Protein AF-A0A2H3BCN7-F1 (afdb_monomer)

Radius of gyration: 32.97 Å; Cα contacts (8 Å, |Δi|>4): 93; chains: 1; bounding box: 91×50×107 Å

Structure (mmCIF, N/CA/C/O backbone):
data_AF-A0A2H3BCN7-F1
#
_entry.id   AF-A0A2H3BCN7-F1
#
loop_
_atom_site.group_PDB
_atom_site.id
_atom_site.type_symbol
_atom_site.label_atom_id
_atom_site.label_alt_id
_atom_site.label_comp_id
_atom_site.label_asym_id
_atom_site.label_entity_id
_atom_site.label_seq_id
_atom_site.pdbx_PDB_ins_code
_atom_site.Cartn_x
_atom_site.Cartn_y
_atom_site.Cartn_z
_atom_site.occupancy
_atom_site.B_iso_or_equiv
_atom_site.auth_seq_id
_atom_site.auth_comp_id
_atom_site.auth_asym_id
_atom_site.auth_atom_id
_atom_site.pdbx_PDB_model_num
ATOM 1 N N . MET A 1 1 ? -69.947 -7.194 45.145 1.00 50.34 1 MET A N 1
ATOM 2 C CA . MET A 1 1 ? -69.793 -6.446 43.879 1.00 50.34 1 MET A CA 1
ATOM 3 C C . MET A 1 1 ? -70.297 -5.033 44.116 1.00 50.34 1 MET A C 1
ATOM 5 O O . MET A 1 1 ? -71.486 -4.871 44.352 1.00 50.34 1 MET A O 1
ATOM 9 N N . ALA A 1 2 ? -69.389 -4.055 44.165 1.00 39.50 2 ALA A N 1
ATOM 10 C CA . ALA A 1 2 ? -69.666 -2.662 44.518 1.00 39.50 2 ALA A CA 1
ATOM 11 C C . ALA A 1 2 ? -68.841 -1.708 43.623 1.00 39.50 2 ALA A C 1
ATOM 13 O O . ALA A 1 2 ? -67.621 -1.696 43.697 1.00 39.50 2 ALA A O 1
ATOM 14 N N . ILE A 1 3 ? -69.535 -1.067 42.678 1.00 48.62 3 ILE A N 1
ATOM 15 C CA . ILE A 1 3 ? -69.658 0.378 42.372 1.00 48.62 3 ILE A CA 1
ATOM 16 C C . ILE A 1 3 ? -68.456 1.342 42.639 1.00 48.62 3 ILE A C 1
ATOM 18 O O . ILE A 1 3 ? -68.209 1.687 43.789 1.00 48.62 3 ILE A O 1
ATOM 22 N N . MET A 1 4 ? -67.922 1.899 41.521 1.00 47.69 4 MET A N 1
ATOM 23 C CA . MET A 1 4 ? -67.417 3.286 41.232 1.00 47.69 4 MET A CA 1
ATOM 24 C C . MET A 1 4 ? -66.073 3.796 41.826 1.00 47.69 4 MET A C 1
ATOM 26 O O . MET A 1 4 ? -65.646 3.260 42.845 1.00 47.69 4 MET A O 1
ATOM 30 N N . PRO A 1 5 ? -65.460 4.910 41.319 1.00 63.53 5 PRO A N 1
ATOM 31 C CA . PRO A 1 5 ? -65.646 5.644 40.039 1.00 63.53 5 PRO A CA 1
ATOM 32 C C . PRO A 1 5 ? -64.352 6.107 39.304 1.00 63.53 5 PRO A C 1
ATOM 34 O O . PRO A 1 5 ? -63.245 6.082 39.836 1.00 63.53 5 PRO A O 1
ATOM 37 N N . ASP A 1 6 ? -64.576 6.626 38.089 1.00 51.06 6 ASP A N 1
ATOM 38 C CA . ASP A 1 6 ? -63.721 7.511 37.285 1.00 51.06 6 ASP A CA 1
ATOM 39 C C . ASP A 1 6 ? -63.336 8.838 37.971 1.00 51.06 6 ASP A C 1
ATOM 41 O O . ASP A 1 6 ? -64.152 9.467 38.651 1.00 51.06 6 ASP A O 1
ATOM 45 N N . THR A 1 7 ? -62.149 9.354 37.631 1.00 52.91 7 THR A N 1
ATOM 46 C CA . THR A 1 7 ? -61.815 10.786 37.719 1.00 52.91 7 THR A CA 1
ATOM 47 C C . THR A 1 7 ? -61.102 11.268 36.454 1.00 52.91 7 THR A C 1
ATOM 49 O O . THR A 1 7 ? -59.949 10.947 36.181 1.00 52.91 7 THR A O 1
ATOM 52 N N . LEU A 1 8 ? -61.835 12.090 35.700 1.00 53.78 8 LEU A N 1
ATOM 53 C CA . LEU A 1 8 ? -61.364 13.047 34.698 1.00 53.78 8 LEU A CA 1
ATOM 54 C C . LEU A 1 8 ? -60.788 14.298 35.382 1.00 53.78 8 LEU A C 1
ATOM 56 O O . LEU A 1 8 ? -61.330 14.714 36.401 1.00 53.78 8 LEU A O 1
ATOM 60 N N . LEU A 1 9 ? -59.768 14.912 34.771 1.00 46.47 9 LEU A N 1
ATOM 61 C CA . LEU A 1 9 ? -59.307 16.324 34.827 1.00 46.47 9 LEU A CA 1
ATOM 62 C C . LEU A 1 9 ? -57.899 16.323 34.194 1.00 46.47 9 LEU A C 1
ATOM 64 O O . LEU A 1 9 ? -57.155 15.376 34.395 1.00 46.47 9 LEU A O 1
ATOM 68 N N . SER A 1 10 ? -57.377 17.281 33.438 1.00 40.12 10 SER A N 1
ATOM 69 C CA . SER A 1 10 ? -57.712 18.637 33.005 1.00 40.12 10 SER A CA 1
ATOM 70 C C . SER A 1 10 ? -56.633 18.938 31.939 1.00 40.12 10 SER A C 1
ATOM 72 O O . SER A 1 10 ? -55.497 18.502 32.084 1.00 40.12 10 SER A O 1
ATOM 74 N N . GLY A 1 11 ? -56.901 19.578 30.810 1.00 41.72 11 GLY A N 1
ATOM 75 C CA . GLY A 1 11 ? -56.872 21.030 30.777 1.00 41.72 11 GLY A CA 1
ATOM 76 C C . GLY A 1 11 ? -56.611 21.505 29.350 1.00 41.72 11 GLY A C 1
ATOM 77 O O . GLY A 1 11 ? -55.698 21.053 28.665 1.00 41.72 11 GLY A O 1
ATOM 78 N N . ARG A 1 12 ? -57.489 22.396 28.908 1.00 38.66 12 ARG A N 1
ATOM 79 C CA . ARG A 1 12 ? -57.557 23.020 27.592 1.00 38.66 12 ARG A CA 1
ATOM 80 C C . ARG A 1 12 ? -56.842 24.366 27.717 1.00 38.66 12 ARG A C 1
ATOM 82 O O . ARG A 1 12 ? -57.277 25.184 28.522 1.00 38.66 12 ARG A O 1
ATOM 89 N N . ILE A 1 13 ? -55.775 24.596 26.956 1.00 51.84 13 ILE A N 1
ATOM 90 C CA . ILE A 1 13 ? -55.145 25.919 26.845 1.00 51.84 13 ILE A CA 1
ATOM 91 C C . ILE A 1 13 ? -55.474 26.473 25.462 1.00 51.84 13 ILE A C 1
ATOM 93 O O . ILE A 1 13 ? -55.066 25.931 24.440 1.00 51.84 13 ILE A O 1
ATOM 97 N N . THR A 1 14 ? -56.257 27.546 25.456 1.00 51.09 14 THR A N 1
ATOM 98 C CA . THR A 1 14 ? -56.465 28.447 24.323 1.00 51.09 14 THR A CA 1
ATOM 99 C C . THR A 1 14 ? -55.496 29.618 24.453 1.00 51.09 14 THR A C 1
ATOM 101 O O . THR A 1 14 ? -55.494 30.283 25.488 1.00 51.09 14 THR A O 1
ATOM 104 N N . GLY A 1 15 ? -54.730 29.900 23.402 1.00 44.00 15 GLY A N 1
ATOM 105 C CA . GLY A 1 15 ? -53.933 31.116 23.254 1.00 44.00 15 GLY A CA 1
ATOM 106 C C . GLY A 1 15 ? -53.942 31.536 21.788 1.00 44.00 15 GLY A C 1
ATOM 107 O O . GLY A 1 15 ? -53.439 30.809 20.939 1.00 44.00 15 GLY A O 1
ATOM 108 N N . ASN A 1 16 ? -54.583 32.669 21.507 1.00 39.44 16 ASN A N 1
ATOM 109 C CA . ASN A 1 16 ? -54.586 33.353 20.213 1.00 39.44 16 ASN A CA 1
ATOM 110 C C . ASN A 1 16 ? -53.431 34.367 20.139 1.00 39.44 16 ASN A C 1
ATOM 112 O O . ASN A 1 16 ? -52.956 34.810 21.183 1.00 39.44 16 ASN A O 1
ATOM 116 N N . ALA A 1 17 ? -53.185 34.842 18.907 1.00 38.38 17 ALA A N 1
ATOM 117 C CA . ALA A 1 17 ? -52.463 36.066 18.516 1.00 38.38 17 ALA A CA 1
ATOM 118 C C . ALA A 1 17 ? -50.924 35.914 18.482 1.00 38.38 17 ALA A C 1
ATOM 120 O O . ALA A 1 17 ? -50.365 35.244 19.334 1.00 38.38 17 ALA A O 1
ATOM 121 N N . VAL A 1 18 ? -50.143 36.495 17.567 1.00 36.38 18 VAL A N 1
ATOM 122 C CA . VAL A 1 18 ? -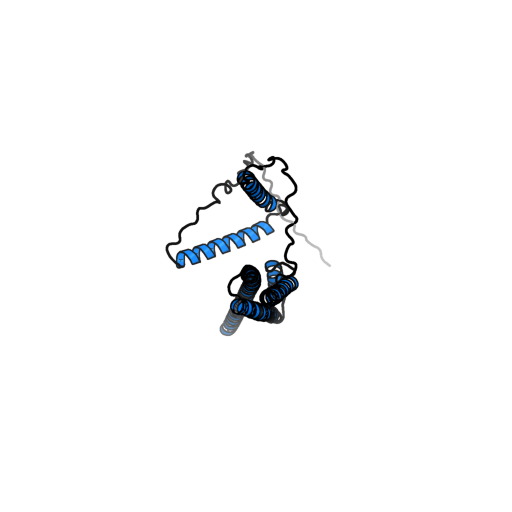50.309 37.477 16.477 1.00 36.38 18 VAL A CA 1
ATOM 123 C C . VAL A 1 18 ? -48.915 37.592 15.820 1.00 36.38 18 VAL A C 1
ATOM 125 O O . VAL A 1 18 ? -47.954 37.508 16.572 1.00 36.38 18 VAL A O 1
ATOM 128 N N . THR A 1 19 ? -48.856 37.779 14.486 1.00 44.22 19 THR A N 1
ATOM 129 C CA . THR A 1 19 ? -47.738 38.304 13.641 1.00 44.22 19 THR A CA 1
ATOM 130 C C . THR A 1 19 ? -46.342 37.639 13.810 1.00 44.22 19 THR A C 1
ATOM 132 O O . THR A 1 19 ? -46.047 36.997 14.797 1.00 44.22 19 THR A O 1
ATOM 135 N N . ASP A 1 20 ? -45.436 37.548 12.844 1.00 37.31 20 ASP A N 1
ATOM 136 C CA . ASP A 1 20 ? -44.969 38.516 11.868 1.00 37.31 20 ASP A CA 1
ATOM 137 C C . ASP A 1 20 ? -44.454 37.825 10.602 1.00 37.31 20 ASP A C 1
ATOM 139 O O . ASP A 1 20 ? -44.047 36.663 10.572 1.00 37.31 20 ASP A O 1
ATOM 143 N N . ASN A 1 21 ? -44.543 38.602 9.537 1.00 49.47 21 ASN A N 1
ATOM 144 C CA . ASN A 1 21 ? -44.202 38.290 8.171 1.00 49.47 21 ASN A CA 1
ATOM 145 C C . ASN A 1 21 ? -42.775 38.808 7.939 1.00 49.47 21 ASN A C 1
ATOM 147 O O . ASN A 1 21 ? -42.625 39.987 7.642 1.00 49.47 21 ASN A O 1
ATOM 151 N N . ASP A 1 22 ? -41.752 37.962 8.079 1.00 38.47 22 ASP A N 1
ATOM 152 C CA . ASP A 1 22 ? -40.357 38.333 7.808 1.00 38.47 22 ASP A CA 1
ATOM 153 C C . ASP A 1 22 ? -39.687 37.324 6.867 1.00 38.47 22 ASP A C 1
ATOM 155 O O . ASP A 1 22 ? -39.110 36.319 7.263 1.00 38.47 22 ASP A O 1
ATOM 159 N N . ASN A 1 23 ? -39.806 37.638 5.578 1.00 40.16 23 ASN A N 1
ATOM 160 C CA . ASN A 1 23 ? -38.676 37.795 4.666 1.00 40.16 23 ASN A CA 1
ATOM 161 C C . ASN A 1 23 ? -37.571 36.716 4.746 1.00 40.16 23 ASN A C 1
ATOM 163 O O . ASN A 1 23 ? -36.512 36.934 5.339 1.00 40.16 23 ASN A O 1
ATOM 167 N N . ASP A 1 24 ? -37.782 35.598 4.041 1.00 38.44 24 ASP A N 1
ATOM 168 C CA . ASP A 1 24 ? -36.746 34.625 3.669 1.00 38.44 24 ASP A CA 1
ATOM 169 C C . ASP A 1 24 ? -35.702 35.277 2.741 1.00 38.44 24 ASP A C 1
ATOM 171 O O . ASP A 1 24 ? -35.660 35.080 1.522 1.00 38.44 24 ASP A O 1
ATOM 175 N N . ASN A 1 25 ? -34.820 36.078 3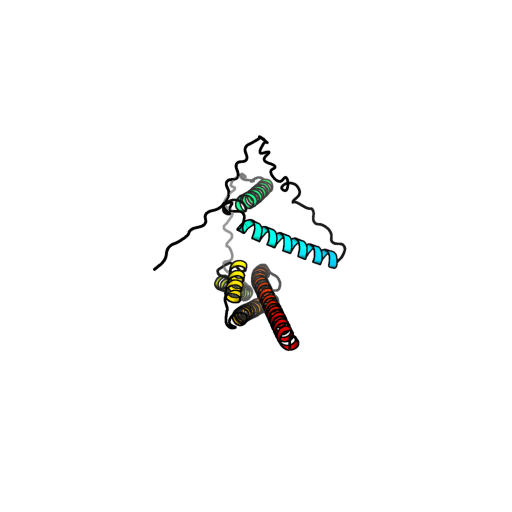.338 1.00 37.81 25 ASN A N 1
ATOM 176 C CA . ASN A 1 25 ? -33.555 36.453 2.737 1.00 37.81 25 ASN A CA 1
ATOM 177 C C . ASN A 1 25 ? -32.653 35.223 2.733 1.00 37.81 25 ASN A C 1
ATOM 179 O O . ASN A 1 25 ? -31.978 34.883 3.703 1.00 37.81 25 ASN A O 1
ATOM 183 N N . ASN A 1 26 ? -32.663 34.581 1.574 1.00 45.66 26 ASN A N 1
ATOM 184 C CA . ASN A 1 26 ? -31.708 33.615 1.072 1.00 45.66 26 ASN A CA 1
ATOM 185 C C . ASN A 1 26 ? -30.265 34.156 1.194 1.00 45.66 26 ASN A C 1
ATOM 187 O O . ASN A 1 26 ? -29.703 34.704 0.244 1.00 45.66 26 ASN A O 1
ATOM 191 N N . VAL A 1 27 ? -29.660 34.029 2.378 1.00 37.09 27 VAL A N 1
ATOM 192 C CA . VAL A 1 27 ? -28.226 34.260 2.585 1.00 37.09 27 VAL A CA 1
ATOM 193 C C . VAL A 1 27 ? -27.496 32.989 2.172 1.00 37.09 27 VAL A C 1
ATOM 195 O O . VAL A 1 27 ? -27.208 32.094 2.963 1.00 37.09 27 VAL A O 1
ATOM 198 N N . HIS A 1 28 ? -27.212 32.923 0.876 1.00 41.00 28 HIS A N 1
ATOM 199 C CA . HIS A 1 28 ? -26.218 32.027 0.314 1.00 41.00 28 HIS A CA 1
ATOM 200 C C . HIS A 1 28 ? -24.883 32.256 1.046 1.00 41.00 28 HIS A C 1
ATOM 202 O O . HIS A 1 28 ? -24.402 33.392 1.075 1.00 41.00 28 HIS A O 1
ATOM 208 N N . PRO A 1 29 ? -24.234 31.229 1.622 1.00 42.69 29 PRO A N 1
ATOM 209 C CA . PRO A 1 29 ? -22.953 31.429 2.272 1.00 42.69 29 PRO A CA 1
ATOM 210 C C . PRO A 1 29 ? -21.905 31.829 1.227 1.00 42.69 29 PRO A C 1
ATOM 212 O O . PRO A 1 29 ? -21.572 31.069 0.312 1.00 42.69 29 PRO A O 1
ATOM 215 N N . GLN A 1 30 ? -21.407 33.054 1.354 1.00 37.38 30 GLN A N 1
ATOM 216 C CA . GLN A 1 30 ? -20.336 33.672 0.577 1.00 37.38 30 GLN A CA 1
ATOM 217 C C . GLN A 1 30 ? -18.972 33.049 0.948 1.00 37.38 30 GLN A C 1
ATOM 219 O O . GLN A 1 30 ? -18.045 33.744 1.333 1.00 37.38 30 GLN A O 1
ATOM 224 N N . TRP A 1 31 ? -18.840 31.720 0.855 1.00 38.53 31 TRP A N 1
ATOM 225 C CA . TRP A 1 31 ? -17.590 30.990 1.146 1.00 38.53 31 TRP A CA 1
ATOM 226 C C . TRP A 1 31 ? -16.805 30.585 -0.108 1.00 38.53 31 TRP A C 1
ATOM 228 O O . TRP A 1 31 ? -15.769 29.934 -0.009 1.00 38.53 31 TRP A O 1
ATOM 238 N N . GLN A 1 32 ? -17.270 30.942 -1.309 1.00 40.16 32 GLN A N 1
ATOM 239 C CA . GLN A 1 32 ? -16.710 30.381 -2.546 1.00 40.16 32 GLN A CA 1
ATOM 240 C C . GLN A 1 32 ? -15.568 31.175 -3.193 1.00 40.16 32 GLN A C 1
ATOM 242 O O . GLN A 1 32 ? -14.998 30.678 -4.159 1.00 40.16 32 GLN A O 1
ATOM 247 N N . SER A 1 33 ? -15.185 32.357 -2.696 1.00 37.75 33 SER A N 1
ATOM 248 C CA . SER A 1 33 ? -14.251 33.215 -3.450 1.00 37.75 33 SER A CA 1
ATOM 249 C C . SER A 1 33 ? -12.845 33.393 -2.864 1.00 37.75 33 SER A C 1
ATOM 251 O O . SER A 1 33 ? -12.015 34.004 -3.530 1.00 37.75 33 SER A O 1
ATOM 253 N N . GLU A 1 34 ? -12.530 32.820 -1.697 1.00 39.00 34 GLU A N 1
ATOM 254 C CA . GLU A 1 34 ? -11.183 32.913 -1.090 1.00 39.00 34 GLU A CA 1
ATOM 255 C C . GLU A 1 34 ? -10.401 31.582 -1.060 1.00 39.00 34 GLU A C 1
ATOM 257 O O . GLU A 1 34 ? -9.248 31.546 -0.640 1.00 39.00 34 GLU A O 1
ATOM 262 N N . MET A 1 35 ? -10.966 30.480 -1.570 1.00 41.38 35 MET A N 1
ATOM 263 C CA . MET A 1 35 ? -10.398 29.123 -1.438 1.00 41.38 35 MET A CA 1
ATOM 264 C C . MET A 1 35 ? -9.221 28.770 -2.370 1.00 41.38 35 MET A C 1
ATOM 266 O O . MET A 1 35 ? -8.848 27.605 -2.481 1.00 41.38 35 MET A O 1
ATOM 270 N N . LEU A 1 36 ? -8.579 29.747 -3.009 1.00 41.97 36 LEU A N 1
ATOM 271 C CA . LEU A 1 36 ? -7.278 29.542 -3.658 1.00 41.97 36 LEU A CA 1
ATOM 272 C C . LEU A 1 36 ? -6.205 30.280 -2.858 1.00 41.97 36 LEU A C 1
ATOM 274 O O . LEU A 1 36 ? -5.542 31.197 -3.345 1.00 41.97 36 LEU A O 1
ATOM 278 N N . GLY A 1 37 ? -6.083 29.881 -1.589 1.00 39.84 37 GLY A N 1
ATOM 279 C CA . GLY A 1 37 ? -5.018 30.319 -0.700 1.00 39.84 37 GLY A CA 1
ATOM 280 C C . GLY A 1 37 ? -3.662 30.040 -1.341 1.00 39.84 37 GLY A C 1
ATOM 281 O O . GLY A 1 37 ? -3.372 28.923 -1.773 1.00 39.84 37 GLY A O 1
ATOM 282 N N . ARG A 1 38 ? -2.833 31.081 -1.445 1.00 43.50 38 ARG A N 1
ATOM 283 C CA . ARG A 1 38 ? -1.436 30.939 -1.866 1.00 43.50 38 ARG A CA 1
ATOM 284 C C . ARG A 1 38 ? -0.729 29.948 -0.931 1.00 43.50 38 ARG A C 1
ATOM 286 O O . ARG A 1 38 ? -1.070 29.916 0.249 1.00 43.50 38 ARG A O 1
ATOM 293 N N . PRO A 1 39 ? 0.276 29.195 -1.410 1.00 46.09 39 PRO A N 1
ATOM 294 C CA . PRO A 1 39 ? 1.074 28.329 -0.549 1.00 46.09 39 PRO A CA 1
ATOM 295 C C . PRO A 1 39 ? 1.640 29.129 0.633 1.00 46.09 39 PRO A C 1
ATOM 297 O O . PRO A 1 39 ? 2.484 30.010 0.440 1.00 46.09 39 PRO A O 1
ATOM 300 N N . CYS A 1 40 ? 1.153 28.853 1.844 1.00 58.03 40 CYS A N 1
ATOM 301 C CA . CYS A 1 40 ? 1.731 29.404 3.062 1.00 58.03 40 CYS A CA 1
ATOM 302 C C . CYS A 1 40 ? 3.111 28.775 3.265 1.00 58.03 40 CYS A C 1
ATOM 304 O O . CYS A 1 40 ? 3.270 27.557 3.187 1.00 58.03 40 CYS A O 1
ATOM 306 N N . LYS A 1 41 ? 4.128 29.609 3.495 1.00 67.25 41 LYS A N 1
ATOM 307 C CA . LYS A 1 41 ? 5.442 29.129 3.925 1.00 67.25 41 LYS A CA 1
ATOM 308 C C . LYS A 1 41 ? 5.360 28.862 5.424 1.00 67.25 41 LYS A C 1
ATOM 310 O O . LYS A 1 41 ? 5.112 29.792 6.180 1.00 67.25 41 LYS A O 1
ATOM 315 N N . TYR A 1 42 ? 5.550 27.611 5.825 1.00 83.81 42 TYR A N 1
ATOM 316 C CA . TYR A 1 42 ? 5.690 27.237 7.232 1.00 83.81 42 TYR A CA 1
ATOM 317 C C . TYR A 1 42 ? 7.098 27.604 7.708 1.00 83.81 42 TYR A C 1
ATOM 319 O O . TYR A 1 42 ? 8.073 27.366 6.986 1.00 83.81 42 TYR A O 1
ATOM 327 N N . HIS A 1 43 ? 7.207 28.209 8.888 1.00 80.94 43 HIS A N 1
ATOM 328 C CA . HIS A 1 43 ? 8.474 28.660 9.465 1.00 80.94 43 HIS A CA 1
ATOM 329 C C . HIS A 1 43 ? 9.046 27.666 10.483 1.00 80.94 43 HIS A C 1
ATOM 331 O O . HIS A 1 43 ? 10.216 27.776 10.849 1.00 80.94 43 HIS A O 1
ATOM 337 N N . SER A 1 44 ? 8.257 26.668 10.891 1.00 87.19 44 SER A N 1
ATOM 338 C CA . SER A 1 44 ? 8.693 25.571 11.755 1.00 87.19 44 SER A CA 1
ATOM 339 C C . SER A 1 44 ? 8.051 24.231 11.373 1.00 87.19 44 SER A C 1
ATOM 341 O O . SER A 1 44 ? 7.038 24.173 10.674 1.00 87.19 44 SER A O 1
ATOM 343 N N . GLU A 1 45 ? 8.653 23.132 11.834 1.00 79.50 45 GLU A N 1
ATOM 344 C CA . GLU A 1 45 ? 8.101 21.783 11.644 1.00 79.50 45 GLU A CA 1
ATOM 345 C C . GLU A 1 45 ? 6.813 21.558 12.448 1.00 79.50 45 GLU A C 1
ATOM 347 O O . GLU A 1 45 ? 5.937 20.817 12.001 1.00 79.50 45 GLU A O 1
ATOM 352 N N . ASP A 1 46 ? 6.653 22.229 13.590 1.00 82.81 46 ASP A N 1
ATOM 353 C CA . ASP A 1 46 ? 5.435 22.129 14.397 1.00 82.81 46 ASP A CA 1
ATOM 354 C C . ASP A 1 46 ? 4.251 22.818 13.702 1.00 82.81 46 ASP A C 1
ATOM 356 O O . ASP A 1 46 ? 3.185 22.216 13.588 1.00 82.81 46 ASP A O 1
ATOM 360 N N . GLU A 1 47 ? 4.460 23.992 13.090 1.00 74.62 47 GLU A N 1
ATOM 361 C CA . GLU A 1 47 ? 3.446 24.655 12.249 1.00 74.62 47 GLU A CA 1
ATOM 362 C C . GLU A 1 47 ? 3.020 23.788 11.057 1.00 74.62 47 GLU A C 1
ATOM 364 O O . GLU A 1 47 ? 1.852 23.767 10.667 1.00 74.62 47 GLU A O 1
ATOM 369 N N . LYS A 1 48 ? 3.963 23.052 10.463 1.00 69.31 48 LYS A N 1
ATOM 370 C CA . LYS A 1 48 ? 3.680 22.158 9.337 1.00 69.31 48 LYS A CA 1
ATOM 371 C C . LYS A 1 48 ? 2.840 20.956 9.771 1.00 69.31 48 LYS A C 1
ATOM 373 O O . LYS A 1 48 ? 1.929 20.562 9.042 1.00 69.31 48 LYS A O 1
ATOM 378 N N . LYS A 1 49 ? 3.120 20.385 10.947 1.00 76.44 49 LYS A N 1
ATOM 379 C CA . LYS A 1 49 ? 2.328 19.289 11.529 1.00 76.44 49 LYS A CA 1
ATOM 380 C C . LYS A 1 49 ? 0.930 19.752 11.924 1.00 76.44 49 LYS A C 1
ATOM 382 O O . LYS A 1 49 ? -0.035 19.059 11.618 1.00 76.44 49 LYS A O 1
ATOM 387 N N . GLU A 1 50 ? 0.815 20.924 12.539 1.00 79.44 50 GLU A N 1
ATOM 388 C CA . GLU A 1 50 ? -0.470 21.511 12.922 1.00 79.44 50 GLU A CA 1
ATOM 389 C C . GLU A 1 50 ? -1.328 21.830 11.691 1.00 79.44 50 GLU A C 1
ATOM 391 O O . GLU A 1 50 ? -2.485 21.421 11.620 1.00 79.44 50 GLU A O 1
ATOM 396 N N . ALA A 1 51 ? -0.743 22.443 10.658 1.00 68.31 51 ALA A N 1
ATOM 397 C CA . ALA A 1 51 ? -1.449 22.704 9.407 1.00 68.31 51 ALA A CA 1
ATOM 398 C C . ALA A 1 51 ? -1.834 21.420 8.656 1.00 68.31 51 ALA A C 1
ATOM 400 O O . ALA A 1 51 ? -2.869 21.381 7.990 1.00 68.31 51 ALA A O 1
ATOM 401 N N . HIS A 1 52 ? -1.025 20.360 8.750 1.00 69.56 52 HIS A N 1
ATOM 402 C CA . HIS A 1 52 ? -1.382 19.051 8.206 1.00 69.56 52 HIS A CA 1
ATOM 403 C C . HIS A 1 52 ? -2.578 18.449 8.952 1.00 69.56 52 HIS A C 1
ATOM 405 O O . HIS A 1 52 ? -3.520 17.990 8.309 1.00 69.56 52 HIS A O 1
ATOM 411 N N . ALA A 1 53 ? -2.572 18.491 10.286 1.00 69.88 53 ALA A N 1
ATOM 412 C CA . ALA A 1 53 ? -3.677 18.006 11.108 1.00 69.88 53 ALA A CA 1
ATOM 413 C C . ALA A 1 53 ? -4.974 18.798 10.859 1.00 69.88 53 ALA A C 1
ATOM 415 O O . ALA A 1 53 ? -6.026 18.186 10.682 1.00 69.88 53 ALA A O 1
ATOM 416 N N . ASP A 1 54 ? -4.904 20.131 10.755 1.00 69.62 54 ASP A N 1
ATOM 417 C CA . ASP A 1 54 ? -6.062 20.985 10.447 1.00 69.62 54 ASP A CA 1
ATOM 418 C C . ASP A 1 54 ? -6.609 20.712 9.036 1.00 69.62 54 ASP A C 1
ATOM 420 O O . ASP A 1 54 ? -7.809 20.506 8.852 1.00 69.62 54 ASP A O 1
ATOM 424 N N . ASN A 1 55 ? -5.740 20.598 8.026 1.00 67.94 55 ASN A N 1
ATOM 425 C CA . ASN A 1 55 ? -6.166 20.230 6.671 1.00 67.94 55 ASN A CA 1
ATOM 426 C C . ASN A 1 55 ? -6.809 18.838 6.621 1.00 67.94 55 ASN A C 1
ATOM 428 O O . ASN A 1 55 ? -7.810 18.641 5.929 1.00 67.94 55 ASN A O 1
ATOM 432 N N . GLN A 1 56 ? -6.262 17.880 7.369 1.00 66.12 56 GLN A N 1
ATOM 433 C CA . GLN A 1 56 ? -6.791 16.524 7.447 1.00 66.12 56 GLN A CA 1
ATOM 434 C C . GLN A 1 56 ? -8.150 16.494 8.167 1.00 66.12 56 GLN A C 1
ATOM 436 O O . GLN A 1 56 ? -9.085 15.858 7.680 1.00 66.12 56 GLN A O 1
ATOM 441 N N . ALA A 1 57 ? -8.313 17.250 9.256 1.00 62.78 57 ALA A N 1
ATOM 442 C CA . ALA A 1 57 ? -9.588 17.409 9.953 1.00 62.78 57 ALA A CA 1
ATOM 443 C C . ALA A 1 57 ? -10.655 18.076 9.067 1.00 62.78 57 ALA A C 1
ATOM 445 O O . ALA A 1 57 ? -11.794 17.608 9.011 1.00 62.78 57 ALA A O 1
ATOM 446 N N . ARG A 1 58 ? -10.286 19.118 8.309 1.00 62.00 58 ARG A N 1
ATOM 447 C CA . ARG A 1 58 ? -11.184 19.784 7.348 1.00 62.00 58 ARG A CA 1
ATOM 448 C C . ARG A 1 58 ? -11.606 18.862 6.212 1.00 62.00 58 ARG A C 1
ATOM 450 O O . ARG A 1 58 ? -12.767 18.896 5.812 1.00 62.00 58 ARG A O 1
ATOM 457 N N . TYR A 1 59 ? -10.692 18.030 5.715 1.00 66.62 59 TYR A N 1
ATOM 458 C CA . TYR A 1 59 ? -11.005 17.027 4.702 1.00 66.62 59 TYR A CA 1
ATOM 459 C C . TYR A 1 59 ? -12.041 16.022 5.219 1.00 66.62 59 TYR A C 1
ATOM 461 O O . TYR A 1 59 ? -13.067 15.823 4.571 1.00 66.62 59 TYR A O 1
ATOM 469 N N . TYR A 1 60 ? -11.839 15.466 6.418 1.00 61.66 60 TYR A N 1
ATOM 470 C CA . TYR A 1 60 ? -12.797 14.530 7.011 1.00 61.66 60 TYR A CA 1
ATOM 471 C C . TYR A 1 60 ? -14.145 15.184 7.328 1.00 61.66 60 TYR A C 1
ATOM 473 O O . TYR A 1 60 ? -15.186 14.605 7.027 1.00 61.66 60 TYR A O 1
ATOM 481 N N . HIS A 1 61 ? -14.152 16.414 7.847 1.00 61.59 61 HIS A N 1
ATOM 482 C CA . HIS A 1 61 ? -15.389 17.160 8.081 1.00 61.59 61 HIS A CA 1
ATOM 483 C C . HIS A 1 61 ? -16.147 17.440 6.773 1.00 61.59 61 HIS A C 1
ATOM 485 O O . HIS A 1 61 ? -17.375 17.372 6.739 1.00 61.59 61 HIS A O 1
ATOM 491 N N . TRP A 1 62 ? -15.439 17.730 5.678 1.00 64.69 62 TRP A N 1
ATOM 492 C CA . TRP A 1 62 ? -16.048 17.902 4.359 1.00 64.69 62 TRP A CA 1
ATOM 493 C C . TRP A 1 62 ? -16.614 16.589 3.804 1.00 64.69 62 TRP A C 1
ATOM 495 O O . TRP A 1 62 ? -17.737 16.588 3.303 1.00 64.69 62 TRP A O 1
ATOM 505 N N . CYS A 1 63 ? -15.891 15.473 3.942 1.00 55.91 63 CYS A N 1
ATOM 506 C CA . CYS A 1 63 ? -16.377 14.147 3.552 1.00 55.91 63 CYS A CA 1
ATOM 507 C C . CYS A 1 63 ? -17.659 13.767 4.307 1.00 55.91 63 CYS A C 1
ATOM 509 O O . CYS A 1 63 ? -18.637 13.372 3.681 1.00 55.91 63 CYS A O 1
ATOM 511 N N . ILE A 1 64 ? -17.694 13.986 5.623 1.00 60.97 64 ILE A N 1
ATOM 512 C CA . ILE A 1 64 ? -18.869 13.707 6.463 1.00 60.97 64 ILE A CA 1
ATOM 513 C C . ILE A 1 64 ? -20.038 14.646 6.112 1.00 60.97 64 ILE A C 1
ATOM 515 O O . ILE A 1 64 ? -21.185 14.215 5.998 1.00 60.97 64 ILE A O 1
ATOM 519 N N . ALA A 1 65 ? -19.771 15.936 5.880 1.00 57.38 65 ALA A N 1
ATOM 520 C CA . ALA A 1 65 ? -20.805 16.889 5.472 1.00 57.38 65 ALA A CA 1
ATOM 521 C C . ALA A 1 65 ? -21.403 16.559 4.089 1.00 57.38 65 ALA A C 1
ATOM 523 O O . ALA A 1 65 ? -22.598 16.771 3.869 1.00 57.38 65 ALA A O 1
ATOM 524 N N . ALA A 1 66 ? -20.603 16.008 3.171 1.00 55.41 66 ALA A N 1
ATOM 525 C CA . ALA A 1 66 ? -21.061 15.554 1.859 1.00 55.41 66 ALA A CA 1
ATOM 526 C C . ALA A 1 66 ? -21.963 14.305 1.927 1.00 55.41 66 ALA A C 1
ATOM 528 O O . ALA A 1 66 ? -22.780 14.103 1.031 1.00 55.41 66 ALA A O 1
ATOM 529 N N . GLU A 1 67 ? -21.861 13.498 2.987 1.00 53.03 67 GLU A N 1
ATOM 530 C CA . GLU A 1 67 ? -22.708 12.317 3.213 1.00 53.03 67 GLU A CA 1
ATOM 531 C C . GLU A 1 67 ? -24.064 12.660 3.857 1.00 53.03 67 GLU A C 1
ATOM 533 O O . GLU A 1 67 ? -25.046 11.945 3.653 1.00 53.03 67 GLU A O 1
ATOM 538 N N . HIS A 1 68 ? -24.154 13.773 4.593 1.00 50.12 68 HIS A N 1
ATOM 539 C CA . HIS A 1 68 ? -25.382 14.190 5.288 1.00 50.12 68 HIS A CA 1
ATOM 540 C C . HIS A 1 68 ? -26.172 15.308 4.588 1.00 50.12 68 HIS A C 1
ATOM 542 O O . HIS A 1 68 ? -27.358 15.492 4.867 1.00 50.12 68 HIS A O 1
ATOM 548 N N . GLY A 1 69 ? -25.570 16.029 3.640 1.00 46.56 69 GLY A N 1
ATOM 549 C CA . GLY A 1 69 ? -26.275 16.977 2.779 1.00 46.56 69 GLY A CA 1
ATOM 550 C C . GLY A 1 69 ? -26.787 16.293 1.513 1.00 46.56 69 GLY A C 1
ATOM 551 O O . GLY A 1 69 ? -26.043 16.190 0.546 1.00 46.56 69 GLY A O 1
ATOM 552 N N . GLY A 1 70 ? -28.052 15.854 1.499 1.00 43.59 70 GLY A N 1
ATOM 553 C CA . GLY A 1 70 ? -28.728 15.124 0.409 1.00 43.59 70 GLY A CA 1
ATOM 554 C C . GLY A 1 70 ? -28.884 15.862 -0.933 1.00 43.59 70 GLY A C 1
ATOM 555 O O . GLY A 1 70 ? -29.970 15.895 -1.506 1.00 43.59 70 GLY A O 1
ATOM 556 N N . SER A 1 71 ? -27.812 16.446 -1.464 1.00 42.50 71 SER A N 1
ATOM 557 C CA . SER A 1 71 ? -27.734 16.992 -2.816 1.00 42.50 71 SER A CA 1
ATOM 558 C C . SER A 1 71 ? -26.918 16.047 -3.690 1.00 42.50 71 SER A C 1
ATOM 560 O O . SER A 1 71 ? -25.706 15.933 -3.546 1.00 42.50 71 SER A O 1
ATOM 562 N N . SER A 1 72 ? -27.625 15.364 -4.591 1.00 43.38 72 SER A N 1
ATOM 563 C CA . SER A 1 72 ? -27.135 14.440 -5.620 1.00 43.38 72 SER A CA 1
ATOM 564 C C . SER A 1 72 ? -25.666 14.662 -6.032 1.00 43.38 72 SER A C 1
ATOM 566 O O . SER A 1 72 ? -25.339 15.564 -6.808 1.00 43.38 72 SER A O 1
ATOM 568 N N . LEU A 1 73 ? -24.797 13.774 -5.542 1.00 43.81 73 LEU A N 1
ATOM 569 C CA . LEU A 1 73 ? -23.336 13.709 -5.712 1.00 43.81 73 LEU A CA 1
ATOM 570 C C . LEU A 1 73 ? -22.836 13.515 -7.161 1.00 43.81 73 LEU A C 1
ATOM 572 O O . LEU A 1 73 ? -21.642 13.338 -7.387 1.00 43.81 73 LEU A O 1
ATOM 576 N N . SER A 1 74 ? -23.701 13.557 -8.176 1.00 45.88 74 SER A N 1
ATOM 577 C CA . SER A 1 74 ? -23.327 13.205 -9.551 1.00 45.88 74 SER A CA 1
ATOM 578 C C . SER A 1 74 ? -22.695 14.337 -10.374 1.00 45.88 74 SER A C 1
ATOM 580 O O . SER A 1 74 ? -22.144 14.052 -11.433 1.00 45.88 74 SER A O 1
ATOM 582 N N . ASN A 1 75 ? -22.746 15.607 -9.939 1.00 46.00 75 ASN A N 1
ATOM 583 C CA . ASN A 1 75 ? -22.474 16.739 -10.849 1.00 46.00 75 ASN A CA 1
ATOM 584 C C . ASN A 1 75 ? -21.399 17.757 -10.422 1.00 46.00 75 ASN A C 1
ATOM 586 O O . ASN A 1 75 ? -21.074 18.643 -11.214 1.00 46.00 75 ASN A O 1
ATOM 590 N N . LEU A 1 76 ? -20.818 17.666 -9.222 1.00 46.03 76 LEU A N 1
ATOM 591 C CA . LEU A 1 76 ? -19.906 18.709 -8.718 1.00 46.03 76 LEU A CA 1
ATOM 592 C C . LEU A 1 76 ? -18.391 18.457 -8.898 1.00 46.03 76 LEU A C 1
ATOM 594 O O . LEU A 1 76 ? -17.686 19.443 -9.114 1.00 46.03 76 LEU A O 1
ATOM 598 N N . PRO A 1 77 ? -17.858 17.219 -8.972 1.00 52.81 77 PRO A N 1
ATOM 599 C CA . PRO A 1 77 ? -16.449 17.014 -9.340 1.00 52.81 77 PRO A CA 1
ATOM 600 C C . PRO A 1 77 ? -16.190 17.152 -10.853 1.00 52.81 77 PRO A C 1
ATOM 602 O O . PRO A 1 77 ? -15.097 17.543 -11.269 1.00 52.81 77 PRO A O 1
ATOM 605 N N . SER A 1 78 ? -17.195 16.863 -11.692 1.00 56.94 78 SER A N 1
ATOM 606 C CA . SER A 1 78 ? -17.038 16.852 -13.157 1.00 56.94 78 SER A CA 1
ATOM 607 C C . SER A 1 78 ? -16.826 18.243 -13.746 1.00 56.94 78 SER A C 1
ATOM 609 O O . SER A 1 78 ? -15.943 18.411 -14.580 1.00 56.94 78 SER A O 1
ATOM 611 N N . ARG A 1 79 ? -17.545 19.269 -13.267 1.00 53.34 79 ARG A N 1
ATOM 612 C CA . ARG A 1 79 ? -17.445 20.628 -13.834 1.00 53.34 79 ARG A CA 1
ATOM 613 C C . ARG A 1 79 ? -16.084 21.285 -13.604 1.00 53.34 79 ARG A C 1
ATOM 615 O O . ARG A 1 79 ? -15.606 22.018 -14.467 1.00 53.34 79 ARG A O 1
ATOM 622 N N . HIS A 1 80 ? -15.447 21.030 -12.460 1.00 60.03 80 HIS A N 1
ATOM 623 C CA . HIS A 1 80 ? -14.113 21.565 -12.179 1.00 60.03 80 HIS A CA 1
ATOM 624 C C . HIS A 1 80 ? -13.042 20.855 -13.017 1.00 60.03 80 HIS A C 1
ATOM 626 O O . HIS A 1 80 ? -12.199 21.508 -13.630 1.00 60.03 80 HIS A O 1
ATOM 632 N N . LYS A 1 81 ? -13.135 19.524 -13.129 1.00 58.03 81 LYS A N 1
ATOM 633 C CA . LYS A 1 81 ? -12.238 18.715 -13.962 1.00 58.03 81 LYS A CA 1
ATOM 634 C C . LYS A 1 81 ? -12.381 19.036 -15.455 1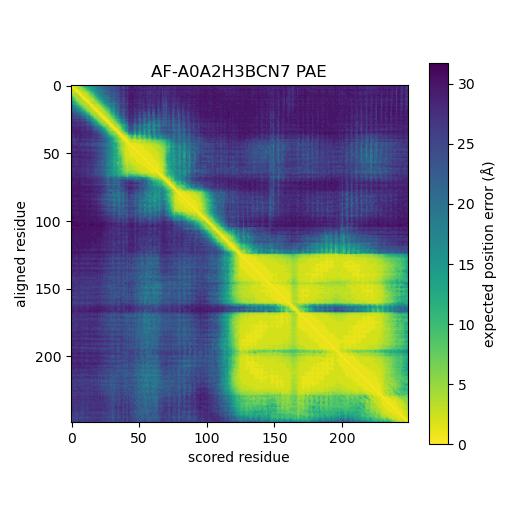.00 58.03 81 LYS A C 1
ATOM 636 O O . LYS A 1 81 ? -11.378 19.100 -16.160 1.00 58.03 81 LYS A O 1
ATOM 641 N N . GLU A 1 82 ? -13.600 19.288 -15.932 1.00 66.81 82 GLU A N 1
ATOM 642 C CA . GLU A 1 82 ? -13.870 19.743 -17.302 1.00 66.81 82 GLU A CA 1
ATOM 643 C C . GLU A 1 82 ? -13.274 21.121 -17.574 1.00 66.81 82 GLU A C 1
ATOM 645 O O . GLU A 1 82 ? -12.622 21.298 -18.599 1.00 66.81 82 GLU A O 1
ATOM 650 N N . ARG A 1 83 ? -13.417 22.072 -16.642 1.00 71.38 83 ARG A N 1
ATOM 651 C CA . ARG A 1 83 ? -12.846 23.416 -16.794 1.00 71.38 83 ARG A CA 1
ATOM 652 C C . ARG A 1 83 ? -11.313 23.378 -16.850 1.00 71.38 83 ARG A C 1
ATOM 654 O O . ARG A 1 83 ? -10.727 24.043 -17.699 1.00 71.38 83 ARG A O 1
ATOM 661 N N . LEU A 1 84 ? -10.679 22.550 -16.017 1.00 59.75 84 LEU A N 1
ATOM 662 C CA . LEU A 1 84 ? -9.225 22.358 -16.024 1.00 59.75 84 LEU A CA 1
ATOM 663 C C . LEU A 1 84 ? -8.738 21.687 -17.324 1.00 59.75 84 LEU A C 1
ATOM 665 O O . LEU A 1 84 ? -7.729 22.089 -17.901 1.00 59.75 84 LEU A O 1
ATOM 669 N N . ASN A 1 85 ? -9.475 20.687 -17.820 1.00 67.06 85 ASN A N 1
ATOM 670 C CA . ASN A 1 85 ? -9.175 20.032 -19.096 1.00 67.06 85 ASN A CA 1
ATOM 671 C C . ASN A 1 85 ? -9.347 20.972 -20.295 1.00 67.06 85 ASN A C 1
ATOM 673 O O . ASN A 1 85 ? -8.546 20.920 -21.229 1.00 67.06 85 ASN A O 1
ATOM 677 N N . GLU A 1 86 ? -10.373 21.821 -20.282 1.00 79.62 86 GLU A N 1
ATOM 678 C CA . GLU A 1 86 ? -10.613 22.801 -21.341 1.00 79.62 86 GLU A CA 1
ATOM 679 C C . GLU A 1 86 ? -9.483 23.835 -21.392 1.00 79.62 86 GLU A C 1
ATOM 681 O O . GLU A 1 86 ? -8.949 24.109 -22.468 1.00 79.62 86 GLU A O 1
ATOM 686 N N . GLU A 1 87 ? -9.034 24.313 -20.228 1.00 74.50 87 GLU A N 1
ATOM 687 C CA . GLU A 1 87 ? -7.902 25.236 -20.100 1.00 74.50 87 GLU A CA 1
ATOM 688 C C . GLU A 1 87 ? -6.580 24.611 -20.589 1.00 74.50 87 GLU A C 1
ATOM 690 O O . GLU A 1 87 ? -5.797 25.245 -21.305 1.00 74.50 87 GLU A O 1
ATOM 695 N N . MET A 1 88 ? -6.351 23.330 -20.282 1.00 61.91 88 MET A N 1
ATOM 696 C CA . MET A 1 88 ? -5.197 22.575 -20.782 1.00 61.91 88 MET A CA 1
ATOM 697 C C . MET A 1 88 ? -5.230 22.412 -22.309 1.00 61.91 88 MET A C 1
ATOM 699 O O . MET A 1 88 ? -4.203 22.599 -22.968 1.00 61.91 88 MET A O 1
ATOM 703 N N . ARG A 1 89 ? -6.402 22.132 -22.904 1.00 79.88 89 ARG A N 1
ATOM 704 C CA . ARG A 1 89 ? -6.555 22.076 -24.371 1.00 79.88 89 ARG A CA 1
ATOM 705 C C . ARG A 1 89 ? -6.280 23.426 -25.017 1.00 79.88 89 ARG A C 1
ATOM 707 O O . ARG A 1 89 ? -5.572 23.472 -26.022 1.00 79.88 89 ARG A O 1
ATOM 714 N N . THR A 1 90 ? -6.791 24.518 -24.449 1.00 80.81 90 THR A N 1
ATOM 715 C CA . THR A 1 90 ? -6.579 25.857 -25.021 1.00 80.81 90 THR A CA 1
ATOM 716 C C . THR A 1 90 ? -5.096 26.213 -25.050 1.00 80.81 90 THR A C 1
ATOM 718 O O . THR A 1 90 ? -4.592 26.655 -26.081 1.00 80.81 90 THR A O 1
ATOM 721 N N . ARG A 1 91 ? -4.359 25.937 -23.966 1.00 71.62 91 ARG A N 1
ATOM 722 C CA . ARG A 1 91 ? -2.904 26.163 -23.898 1.00 71.62 91 ARG A CA 1
ATOM 723 C C . ARG A 1 91 ? -2.116 25.265 -24.856 1.00 71.62 91 ARG A C 1
ATOM 725 O O . ARG A 1 91 ? -1.144 25.715 -25.464 1.00 71.62 91 ARG A O 1
ATOM 732 N N . TYR A 1 92 ? -2.547 24.020 -25.049 1.00 67.62 92 TYR A N 1
ATOM 733 C CA . TYR A 1 92 ? -1.920 23.108 -26.008 1.00 67.62 92 TYR A CA 1
ATOM 734 C C . TYR A 1 92 ? -2.109 23.575 -27.459 1.00 67.62 92 TYR A C 1
ATOM 736 O O . TYR A 1 92 ? -1.176 23.542 -28.256 1.00 67.62 92 TYR A O 1
ATOM 744 N N . HIS A 1 93 ? -3.297 24.071 -27.807 1.00 72.25 93 HIS A N 1
ATOM 745 C CA . HIS A 1 93 ? -3.561 24.592 -29.149 1.00 72.25 93 HIS A CA 1
ATOM 746 C C . HIS A 1 93 ? -2.931 25.968 -29.395 1.00 72.25 93 HIS A C 1
ATOM 748 O O . HIS A 1 93 ? -2.498 26.227 -30.513 1.00 72.25 93 HIS A O 1
ATOM 754 N N . ALA A 1 94 ? -2.805 26.808 -28.365 1.00 73.62 94 ALA A N 1
ATOM 755 C CA . ALA A 1 94 ? -2.111 28.094 -28.455 1.00 73.62 94 ALA A CA 1
ATOM 756 C C . ALA A 1 94 ? -0.583 27.953 -28.582 1.00 73.62 94 ALA A C 1
ATOM 758 O O . ALA A 1 94 ? 0.069 28.822 -29.151 1.00 73.62 94 ALA A O 1
ATOM 759 N N . SER A 1 95 ? -0.007 26.860 -28.072 1.00 63.00 95 SER A N 1
ATOM 760 C CA . SER A 1 95 ? 1.436 26.581 -28.161 1.00 63.00 95 SER A CA 1
ATOM 761 C C . SER A 1 95 ? 1.836 25.760 -29.392 1.00 63.00 95 SER A C 1
ATOM 763 O O . SER A 1 95 ? 3.026 25.514 -29.598 1.00 63.00 95 SER A O 1
ATOM 765 N N . LYS A 1 96 ? 0.880 25.363 -30.248 1.00 65.44 96 LYS A N 1
ATOM 766 C CA . LYS A 1 96 ? 1.205 24.731 -31.531 1.00 65.44 96 LYS A CA 1
ATOM 767 C C . LYS A 1 96 ? 1.864 25.756 -32.462 1.00 65.44 96 LYS A C 1
ATOM 769 O O . LYS A 1 96 ? 1.223 26.753 -32.798 1.00 65.44 96 LYS A O 1
ATOM 774 N N . PRO A 1 97 ? 3.104 25.521 -32.930 1.00 53.12 97 PRO A N 1
ATOM 775 C CA . PRO A 1 97 ? 3.666 26.334 -33.997 1.00 53.12 97 PRO A CA 1
ATOM 776 C C . PRO A 1 97 ? 2.764 26.225 -35.238 1.00 53.12 97 PRO A C 1
ATOM 778 O O . PRO A 1 97 ? 2.175 25.161 -35.465 1.00 53.12 97 PRO A O 1
ATOM 781 N N . PRO A 1 98 ? 2.616 27.307 -36.024 1.00 59.72 98 PRO A N 1
ATOM 782 C CA . PRO A 1 98 ? 1.741 27.316 -37.188 1.00 59.72 98 PRO A CA 1
ATOM 783 C C . PRO A 1 98 ? 2.095 26.160 -38.127 1.00 59.72 98 PRO A C 1
ATOM 785 O O . PRO A 1 98 ? 3.269 25.917 -38.406 1.00 59.72 98 PRO A O 1
ATOM 788 N N . ASP A 1 99 ? 1.071 25.437 -38.580 1.00 54.16 99 ASP A N 1
ATOM 789 C CA . ASP A 1 99 ? 1.201 24.281 -39.466 1.00 54.16 99 ASP A CA 1
ATOM 790 C C . ASP A 1 99 ? 1.826 24.733 -40.796 1.00 54.16 99 ASP A C 1
ATOM 792 O O . ASP A 1 99 ? 1.161 25.282 -41.677 1.00 54.16 99 ASP A O 1
ATOM 796 N N . VAL A 1 100 ? 3.146 24.558 -40.929 1.00 51.22 100 VAL A N 1
ATOM 797 C CA . VAL A 1 100 ? 3.890 24.834 -42.163 1.00 51.22 100 VAL A CA 1
ATOM 798 C C . VAL A 1 100 ? 3.618 23.696 -43.144 1.00 51.22 100 VAL A C 1
ATOM 800 O O . VAL A 1 100 ? 4.475 22.872 -43.459 1.00 51.22 100 VAL A O 1
ATOM 803 N N . ARG A 1 101 ? 2.395 23.652 -43.667 1.00 50.91 101 ARG A N 1
ATOM 804 C CA . ARG A 1 101 ? 2.050 22.862 -44.845 1.00 50.91 101 ARG A CA 1
ATOM 805 C C . ARG A 1 101 ? 1.766 23.790 -46.007 1.00 50.91 101 ARG A C 1
ATOM 807 O O . ARG A 1 101 ? 0.647 24.238 -46.209 1.00 50.91 101 ARG A O 1
ATOM 814 N N . THR A 1 102 ? 2.810 24.043 -46.791 1.00 52.16 102 THR A N 1
ATOM 815 C CA . THR A 1 102 ? 2.837 23.791 -48.244 1.00 52.16 102 THR A CA 1
ATOM 816 C C . THR A 1 102 ? 4.138 24.334 -48.838 1.00 52.16 102 THR A C 1
ATOM 818 O O . THR A 1 102 ? 4.200 25.438 -49.374 1.00 52.16 102 THR A O 1
ATOM 821 N N . ARG A 1 103 ? 5.201 23.520 -48.821 1.00 43.94 103 ARG A N 1
ATOM 822 C CA . ARG A 1 103 ? 6.251 23.628 -49.842 1.00 43.94 103 ARG A CA 1
ATOM 823 C C . ARG A 1 103 ? 6.302 22.352 -50.671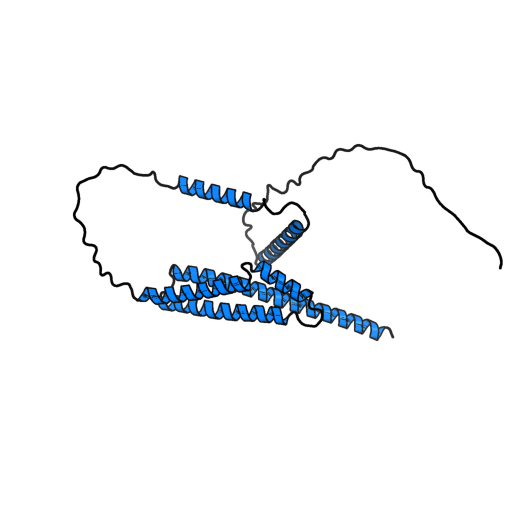 1.00 43.94 103 ARG A C 1
ATOM 825 O O . ARG A 1 103 ? 6.369 21.242 -50.162 1.00 43.94 103 ARG A O 1
ATOM 832 N N . ARG A 1 104 ? 6.146 22.615 -51.964 1.00 43.69 104 ARG A N 1
ATOM 833 C CA . ARG A 1 104 ? 5.944 21.753 -53.124 1.00 43.69 104 ARG A CA 1
ATOM 834 C C . ARG A 1 104 ? 6.810 20.492 -53.156 1.00 43.69 104 ARG A C 1
ATOM 836 O O . ARG A 1 104 ? 7.994 20.528 -52.844 1.00 43.69 104 ARG A O 1
ATOM 843 N N . CYS A 1 105 ? 6.187 19.426 -53.658 1.00 49.25 105 CYS A N 1
ATOM 844 C CA . CYS A 1 105 ? 6.828 18.213 -54.152 1.00 49.25 105 CYS A CA 1
ATOM 845 C C . CYS A 1 105 ? 7.994 18.543 -55.098 1.00 49.25 105 CYS A C 1
ATOM 847 O O . CYS A 1 105 ? 7.788 19.166 -56.142 1.00 49.25 105 CYS A O 1
ATOM 849 N N . GLY A 1 106 ? 9.192 18.093 -54.724 1.00 51.59 106 GLY A N 1
ATOM 850 C CA . GLY A 1 106 ? 10.353 17.931 -55.598 1.00 51.59 106 GLY A CA 1
ATOM 851 C C . GLY A 1 106 ? 10.610 16.448 -55.914 1.00 51.59 106 GLY A C 1
ATOM 852 O O . GLY A 1 106 ? 9.959 15.581 -55.328 1.00 51.59 106 GLY A O 1
ATOM 853 N N . PRO A 1 107 ? 11.503 16.143 -56.872 1.00 51.69 107 PRO A N 1
ATOM 854 C CA . PRO A 1 107 ? 11.565 14.854 -57.560 1.00 51.69 107 PRO A CA 1
ATOM 855 C C . PRO A 1 107 ? 12.073 13.717 -56.670 1.00 51.69 107 PRO A C 1
ATOM 857 O O . PRO A 1 107 ? 12.949 13.920 -55.839 1.00 51.69 107 PRO A O 1
ATOM 860 N N . ARG A 1 108 ? 11.534 12.513 -56.915 1.00 53.84 108 ARG A N 1
ATOM 861 C CA . ARG A 1 108 ? 11.895 11.216 -56.314 1.00 53.84 108 ARG A CA 1
ATOM 862 C C . ARG A 1 108 ? 13.405 11.062 -56.076 1.00 53.84 108 ARG A C 1
ATOM 864 O O . ARG A 1 108 ? 14.137 10.636 -56.969 1.00 53.84 108 ARG A O 1
ATOM 871 N N . GLU A 1 109 ? 13.844 11.328 -54.851 1.00 50.22 109 GLU A N 1
ATOM 872 C CA . GLU A 1 109 ? 15.148 10.896 -54.366 1.00 50.22 109 GLU A CA 1
ATOM 873 C C . GLU A 1 109 ? 15.078 9.454 -53.859 1.00 50.22 109 GLU A C 1
ATOM 875 O O . GLU A 1 109 ? 14.059 8.956 -53.379 1.00 50.22 109 GLU A O 1
ATOM 880 N N . LYS A 1 110 ? 16.181 8.762 -54.110 1.00 53.34 110 LYS A N 1
ATOM 881 C CA . LYS A 1 110 ? 16.342 7.313 -54.154 1.00 53.34 110 LYS A CA 1
ATOM 882 C C . LYS A 1 110 ? 15.954 6.664 -52.824 1.00 53.34 110 LYS A C 1
ATOM 884 O O . LYS A 1 110 ? 16.315 7.161 -51.763 1.00 53.34 110 LYS A O 1
ATOM 889 N N . MET A 1 111 ? 15.266 5.520 -52.904 1.00 52.12 111 MET A N 1
ATOM 890 C CA . MET A 1 111 ? 15.004 4.632 -51.769 1.00 52.12 111 MET A CA 1
ATOM 891 C C . MET A 1 111 ? 16.310 4.348 -51.023 1.00 52.12 111 MET A C 1
ATOM 893 O O . MET A 1 111 ? 17.140 3.558 -51.475 1.00 52.12 111 MET A O 1
ATOM 897 N N . VAL A 1 112 ? 16.484 5.003 -49.878 1.00 54.84 112 VAL A N 1
ATOM 898 C CA . VAL A 1 112 ? 17.501 4.647 -48.898 1.00 54.84 112 VAL A CA 1
ATOM 899 C C . VAL A 1 112 ? 17.105 3.277 -48.364 1.00 54.84 112 VAL A C 1
ATOM 901 O O . VAL A 1 112 ? 16.073 3.120 -47.714 1.00 54.84 112 VAL A O 1
ATOM 904 N N . VAL A 1 113 ? 17.899 2.266 -48.708 1.00 62.69 113 VAL A N 1
ATOM 905 C CA . VAL A 1 113 ? 17.770 0.909 -48.180 1.00 62.69 113 VAL A CA 1
ATOM 906 C C . VAL A 1 113 ? 17.998 0.993 -46.674 1.00 62.69 113 VAL A C 1
ATOM 908 O O . VAL A 1 113 ? 19.128 1.156 -46.220 1.00 62.69 113 VAL A O 1
ATOM 911 N N . ILE A 1 114 ? 16.910 0.937 -45.903 1.00 60.38 114 ILE A N 1
ATOM 912 C CA . ILE A 1 114 ? 16.951 0.895 -44.441 1.00 60.38 114 ILE A CA 1
ATOM 913 C C . ILE A 1 114 ? 17.654 -0.415 -44.054 1.00 60.38 114 ILE A C 1
ATOM 915 O O . ILE A 1 114 ? 17.149 -1.487 -44.405 1.00 60.38 114 ILE A O 1
ATOM 919 N N . PRO A 1 115 ? 18.805 -0.374 -43.356 1.00 57.25 115 PRO A N 1
ATOM 920 C CA . PRO A 1 115 ? 19.512 -1.579 -42.941 1.00 57.25 115 PRO A CA 1
ATOM 921 C C . PRO A 1 115 ? 18.608 -2.440 -42.050 1.00 57.25 115 PRO A C 1
ATOM 923 O O . PRO A 1 115 ? 18.335 -2.105 -40.901 1.00 57.25 115 PRO A O 1
ATOM 926 N N . THR A 1 116 ? 18.140 -3.576 -42.568 1.00 60.41 116 THR A N 1
ATOM 927 C CA . THR A 1 116 ? 17.158 -4.475 -41.924 1.00 60.41 116 THR A CA 1
ATOM 928 C C . THR A 1 116 ? 17.737 -5.276 -40.746 1.00 60.41 116 THR A C 1
ATOM 930 O O . THR A 1 116 ? 17.157 -6.262 -40.304 1.00 60.41 116 THR A O 1
ATOM 933 N N . LYS A 1 117 ? 18.917 -4.900 -40.247 1.00 53.09 117 LYS A N 1
ATOM 934 C CA . LYS A 1 117 ? 19.655 -5.627 -39.209 1.00 53.09 117 LYS A CA 1
ATOM 935 C C . LYS A 1 117 ? 20.323 -4.652 -38.241 1.00 53.09 117 LYS A C 1
ATOM 937 O O . LYS A 1 117 ? 21.532 -4.691 -38.055 1.00 53.09 117 LYS A O 1
ATOM 942 N N . MET A 1 118 ? 19.541 -3.769 -37.626 1.00 57.72 118 MET A N 1
ATOM 943 C CA . MET A 1 118 ? 19.951 -3.199 -36.341 1.00 57.72 118 MET A CA 1
ATOM 944 C C . MET A 1 118 ? 19.835 -4.333 -35.311 1.00 57.72 118 MET A C 1
ATOM 946 O O . MET A 1 118 ? 18.721 -4.828 -35.110 1.00 57.72 118 MET A O 1
ATOM 950 N N . PRO A 1 119 ? 20.934 -4.822 -34.707 1.00 57.66 119 PRO A N 1
ATOM 951 C CA . PRO A 1 119 ? 20.830 -5.799 -33.634 1.00 57.66 119 PRO A CA 1
ATOM 952 C C . PRO A 1 119 ? 20.007 -5.163 -32.515 1.00 57.66 119 PRO A C 1
ATOM 954 O O . PRO A 1 119 ? 20.424 -4.154 -31.947 1.00 57.66 119 PRO A O 1
ATOM 957 N N . LEU A 1 120 ? 18.823 -5.721 -32.230 1.00 58.81 120 LEU A N 1
ATOM 958 C CA . LEU A 1 120 ? 18.038 -5.290 -31.078 1.00 58.81 120 LEU A CA 1
ATOM 959 C C . LEU A 1 120 ? 18.963 -5.337 -29.853 1.00 58.81 120 LEU A C 1
ATOM 961 O O . LEU A 1 120 ? 19.572 -6.387 -29.607 1.00 58.81 120 LEU A O 1
ATOM 965 N N . PRO A 1 121 ? 19.106 -4.234 -29.101 1.00 59.19 121 PRO A N 1
ATOM 966 C CA . PRO A 1 121 ? 19.920 -4.236 -27.902 1.00 59.19 121 PRO A CA 1
ATOM 967 C C . PRO A 1 121 ? 19.317 -5.253 -26.933 1.00 59.19 121 PRO A C 1
ATOM 969 O O . PRO A 1 121 ? 18.262 -5.027 -26.355 1.00 59.19 121 PRO A O 1
ATOM 972 N N . LYS A 1 122 ? 19.993 -6.392 -26.757 1.00 63.44 122 LYS A N 1
ATOM 973 C CA . LYS A 1 122 ? 19.554 -7.502 -25.891 1.00 63.44 122 LYS A CA 1
ATOM 974 C C . LYS A 1 122 ? 19.346 -7.089 -24.424 1.00 63.44 122 LYS A C 1
ATOM 976 O O . LYS A 1 122 ? 18.801 -7.869 -23.659 1.00 63.44 122 LYS A O 1
ATOM 981 N N . LYS A 1 123 ? 19.768 -5.883 -24.030 1.00 62.41 123 LYS A N 1
ATOM 982 C CA . LYS A 1 123 ? 19.600 -5.343 -22.675 1.00 62.41 123 LYS A CA 1
ATOM 983 C C . LYS A 1 123 ? 18.168 -4.887 -22.372 1.00 62.41 123 LYS A C 1
ATOM 985 O O . LYS A 1 123 ? 17.717 -5.049 -21.251 1.00 62.41 123 LYS A O 1
ATOM 990 N N . THR A 1 124 ? 17.387 -4.445 -23.363 1.00 63.75 124 THR A N 1
ATOM 991 C CA . THR A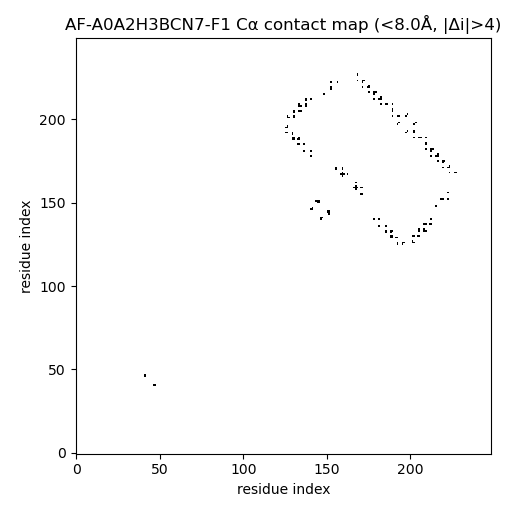 1 124 ? 16.017 -3.948 -23.109 1.00 63.75 124 THR A CA 1
ATOM 992 C C . THR A 1 124 ? 15.033 -5.036 -22.669 1.00 63.75 124 THR A C 1
ATOM 994 O O . THR A 1 124 ? 13.924 -4.731 -22.227 1.00 63.75 124 THR A O 1
ATOM 997 N N . THR A 1 125 ? 15.403 -6.317 -22.757 1.00 79.19 125 THR A N 1
ATOM 998 C CA . THR A 1 125 ? 14.500 -7.416 -22.402 1.00 79.19 125 THR A CA 1
ATOM 999 C C . THR A 1 125 ? 14.334 -7.620 -20.898 1.00 79.19 125 THR A C 1
ATOM 1001 O O . THR A 1 125 ? 13.263 -8.073 -20.494 1.00 79.19 125 THR A O 1
ATOM 1004 N N . LEU A 1 126 ? 15.342 -7.303 -20.071 1.00 88.75 126 LEU A N 1
ATOM 1005 C CA . LEU A 1 126 ? 15.268 -7.567 -18.630 1.00 88.75 126 LEU A CA 1
ATOM 1006 C C . LEU A 1 126 ? 14.422 -6.513 -17.908 1.00 88.75 126 LEU A C 1
ATOM 1008 O O . LEU A 1 126 ? 13.420 -6.882 -17.294 1.00 88.75 126 LEU A O 1
ATOM 1012 N N . SER A 1 127 ? 14.724 -5.224 -18.085 1.00 90.88 127 SER A N 1
ATOM 1013 C CA . SER A 1 127 ? 13.950 -4.121 -17.490 1.00 90.88 127 SER A CA 1
ATOM 1014 C C . SER A 1 127 ? 12.480 -4.159 -17.928 1.00 90.88 127 SER A C 1
ATOM 1016 O O . SER A 1 127 ? 11.575 -4.038 -17.106 1.00 90.88 127 SER A O 1
ATOM 1018 N N . THR A 1 128 ? 12.206 -4.470 -19.204 1.00 91.81 128 THR A N 1
ATOM 1019 C CA . THR A 1 128 ? 10.825 -4.654 -19.695 1.00 91.81 128 THR A CA 1
ATOM 1020 C C . THR A 1 128 ? 10.115 -5.821 -19.000 1.00 91.81 128 THR A C 1
ATOM 1022 O O . THR A 1 128 ? 8.910 -5.761 -18.746 1.00 91.81 128 THR A O 1
ATOM 1025 N N . ARG A 1 129 ? 10.829 -6.914 -18.700 1.00 94.88 129 ARG A N 1
ATOM 1026 C CA . ARG A 1 129 ? 10.262 -8.072 -17.995 1.00 94.88 129 ARG A CA 1
ATOM 1027 C C . ARG A 1 129 ? 9.967 -7.747 -16.531 1.00 94.88 129 ARG A C 1
ATOM 1029 O O . ARG A 1 129 ? 8.913 -8.154 -16.048 1.00 94.88 129 ARG A O 1
ATOM 1036 N N . MET A 1 130 ? 10.859 -7.027 -15.856 1.00 96.31 130 MET A N 1
ATOM 1037 C CA . MET A 1 130 ? 10.663 -6.569 -14.476 1.00 96.31 130 MET A CA 1
ATOM 1038 C C . MET A 1 130 ? 9.485 -5.596 -14.382 1.00 96.31 130 MET A C 1
ATOM 1040 O O . MET A 1 130 ? 8.560 -5.850 -13.616 1.00 96.31 130 MET A O 1
ATOM 1044 N N . LEU A 1 131 ? 9.410 -4.596 -15.265 1.00 96.38 131 LEU A N 1
ATOM 1045 C CA . LEU A 1 131 ? 8.274 -3.673 -15.329 1.00 96.38 131 LEU A CA 1
ATOM 1046 C C . LEU A 1 131 ? 6.934 -4.402 -15.518 1.00 96.38 131 LEU A C 1
ATOM 1048 O O . LEU A 1 131 ? 5.941 -4.072 -14.873 1.00 96.38 131 LEU A O 1
ATOM 1052 N N . ARG A 1 132 ? 6.884 -5.436 -16.371 1.00 97.06 132 ARG A N 1
ATOM 1053 C CA . ARG A 1 132 ? 5.671 -6.262 -16.531 1.00 97.06 132 ARG A CA 1
ATOM 1054 C C . ARG A 1 132 ? 5.266 -6.969 -15.235 1.00 97.06 132 ARG A C 1
ATOM 1056 O O . ARG A 1 132 ? 4.071 -7.100 -14.990 1.00 97.06 132 ARG A O 1
ATOM 1063 N N . ARG A 1 133 ? 6.225 -7.426 -14.421 1.00 97.88 133 ARG A N 1
ATOM 1064 C CA . ARG A 1 133 ? 5.944 -8.026 -13.105 1.00 97.88 133 ARG A CA 1
ATOM 1065 C C . ARG A 1 133 ? 5.468 -6.977 -12.106 1.00 97.88 133 ARG A C 1
ATOM 1067 O O . ARG A 1 133 ? 4.469 -7.217 -11.443 1.00 97.88 133 ARG A O 1
ATOM 1074 N N . ILE A 1 134 ? 6.090 -5.799 -12.078 1.00 98.00 134 ILE A N 1
ATOM 1075 C CA . ILE A 1 134 ? 5.643 -4.685 -11.232 1.00 98.00 134 ILE A CA 1
ATOM 1076 C C . ILE A 1 134 ? 4.191 -4.302 -11.552 1.00 98.00 134 ILE A C 1
ATOM 1078 O O . ILE A 1 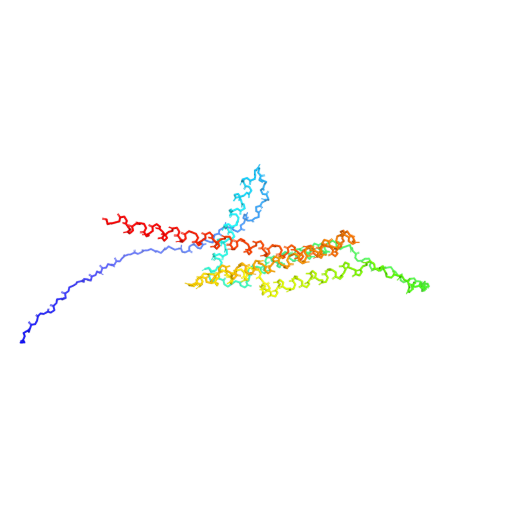134 ? 3.360 -4.216 -10.652 1.00 98.00 134 ILE A O 1
ATOM 1082 N N . LYS A 1 135 ? 3.842 -4.184 -12.839 1.00 97.81 135 LYS A N 1
ATOM 1083 C CA . LYS A 1 135 ? 2.456 -3.940 -13.275 1.00 97.81 135 LYS A CA 1
ATOM 1084 C C . LYS A 1 135 ? 1.492 -5.063 -12.893 1.00 97.81 135 LYS A C 1
ATOM 1086 O O . LYS A 1 135 ? 0.322 -4.801 -12.634 1.00 97.81 135 LYS A O 1
ATOM 1091 N N . LEU A 1 136 ? 1.959 -6.311 -12.855 1.00 98.25 136 LEU A N 1
ATOM 1092 C CA . LEU A 1 136 ? 1.159 -7.426 -12.351 1.00 98.25 136 LEU A CA 1
ATOM 1093 C C . LEU A 1 136 ? 0.862 -7.250 -10.853 1.00 98.25 136 LEU A C 1
ATOM 1095 O O . LEU A 1 136 ? -0.276 -7.471 -10.449 1.00 98.25 136 LEU A O 1
ATOM 1099 N N . TYR A 1 137 ? 1.842 -6.831 -10.046 1.00 98.19 137 TYR A N 1
ATOM 1100 C CA . TYR A 1 137 ? 1.625 -6.553 -8.622 1.00 98.19 137 TYR A CA 1
ATOM 1101 C C . TYR A 1 137 ? 0.660 -5.379 -8.410 1.00 98.19 137 TYR A C 1
ATOM 1103 O O . TYR A 1 137 ? -0.239 -5.479 -7.585 1.00 98.19 137 TYR A O 1
ATOM 1111 N N . ASP A 1 138 ? 0.760 -4.311 -9.205 1.00 97.50 138 ASP A N 1
ATOM 1112 C CA . ASP A 1 138 ? -0.215 -3.207 -9.194 1.00 97.50 138 ASP A CA 1
ATOM 1113 C C . ASP A 1 138 ? -1.629 -3.695 -9.575 1.00 97.50 138 ASP A C 1
ATOM 1115 O O . ASP A 1 138 ? -2.623 -3.349 -8.938 1.00 97.50 138 ASP A O 1
ATOM 1119 N N . GLY A 1 139 ? -1.734 -4.609 -10.544 1.00 97.88 139 GLY A N 1
ATOM 1120 C CA . GLY A 1 139 ? -2.988 -5.299 -10.857 1.00 97.88 139 GLY A CA 1
ATOM 1121 C C . GLY A 1 139 ? -3.534 -6.138 -9.691 1.00 97.88 139 GLY A C 1
ATOM 1122 O O . GLY A 1 139 ? -4.742 -6.147 -9.455 1.00 97.88 139 GLY A O 1
ATOM 1123 N N . GLN A 1 140 ? -2.665 -6.811 -8.929 1.00 98.06 140 GLN A N 1
ATOM 1124 C CA . GLN A 1 140 ? -3.051 -7.541 -7.714 1.00 98.06 140 GLN A CA 1
ATOM 1125 C C . GLN A 1 140 ? -3.539 -6.589 -6.616 1.00 98.06 140 GLN A C 1
ATOM 1127 O O . GLN A 1 140 ? -4.567 -6.869 -6.001 1.00 98.06 140 GLN A O 1
ATOM 1132 N N . LEU A 1 141 ? -2.880 -5.437 -6.431 1.00 97.88 141 LEU A N 1
ATOM 1133 C CA . LEU A 1 141 ? -3.347 -4.375 -5.536 1.00 97.88 141 LEU A CA 1
ATOM 1134 C C . LEU A 1 141 ? -4.759 -3.920 -5.923 1.00 97.88 141 LEU A C 1
ATOM 1136 O O . LEU A 1 141 ? -5.640 -3.832 -5.066 1.00 97.88 141 LEU A O 1
ATOM 1140 N N . HIS A 1 142 ? -5.006 -3.660 -7.208 1.00 97.56 142 HIS A N 1
ATOM 1141 C CA . HIS A 1 142 ? -6.333 -3.284 -7.693 1.00 97.56 142 HIS A CA 1
ATOM 1142 C C . HIS A 1 142 ? -7.378 -4.378 -7.454 1.00 97.56 142 HIS A C 1
ATOM 1144 O O . HIS A 1 142 ? -8.491 -4.071 -7.027 1.00 97.56 142 HIS A O 1
ATOM 1150 N N . ALA A 1 143 ? -7.029 -5.648 -7.662 1.00 97.69 143 ALA A N 1
ATOM 1151 C CA . ALA A 1 143 ? -7.928 -6.763 -7.379 1.00 97.69 143 ALA A CA 1
ATOM 1152 C C . ALA A 1 143 ? -8.273 -6.857 -5.881 1.00 97.69 143 ALA A C 1
ATOM 1154 O O . ALA A 1 143 ? -9.452 -6.933 -5.534 1.00 97.69 143 ALA A O 1
ATOM 1155 N N . MET A 1 144 ? -7.269 -6.779 -4.999 1.00 96.75 144 MET A N 1
ATOM 1156 C CA . MET A 1 144 ? -7.455 -6.791 -3.542 1.00 96.75 144 MET A CA 1
ATOM 1157 C C . MET A 1 144 ? -8.326 -5.624 -3.075 1.00 96.75 144 MET A C 1
ATOM 1159 O O . MET A 1 144 ? -9.273 -5.802 -2.313 1.00 96.75 144 MET A O 1
ATOM 1163 N N . THR A 1 145 ? -8.037 -4.427 -3.581 1.00 95.81 145 THR A N 1
ATOM 1164 C CA . THR A 1 145 ? -8.710 -3.193 -3.165 1.00 95.81 145 THR A CA 1
ATOM 1165 C C . THR A 1 145 ? -10.016 -2.946 -3.912 1.00 95.81 145 THR A C 1
ATOM 1167 O O . THR A 1 145 ? -10.654 -1.910 -3.733 1.00 95.81 145 THR A O 1
ATOM 1170 N N . THR A 1 146 ? -10.457 -3.871 -4.772 1.00 96.00 146 THR A N 1
ATOM 1171 C CA . THR A 1 146 ? -11.614 -3.683 -5.666 1.00 96.00 146 THR A CA 1
ATOM 1172 C C . THR A 1 146 ? -11.575 -2.343 -6.415 1.00 96.00 146 THR A C 1
ATOM 1174 O O . THR A 1 146 ? -12.571 -1.629 -6.506 1.00 96.00 146 THR A O 1
ATOM 1177 N N . ASN A 1 147 ? -10.396 -2.000 -6.934 1.00 95.06 147 ASN A N 1
ATOM 1178 C CA . ASN A 1 147 ? -10.057 -0.760 -7.636 1.00 95.06 147 ASN A CA 1
ATOM 1179 C C . ASN A 1 147 ? -10.081 0.528 -6.791 1.00 95.06 147 ASN A C 1
ATOM 1181 O O . ASN A 1 147 ? -9.938 1.611 -7.354 1.00 95.06 147 ASN A O 1
ATOM 1185 N N . SER A 1 148 ? -10.246 0.448 -5.467 1.00 96.44 148 SER A N 1
ATOM 1186 C CA . SER A 1 148 ? -10.318 1.623 -4.594 1.00 96.44 148 SER A CA 1
ATOM 1187 C C . SER A 1 148 ? -9.762 1.322 -3.202 1.00 96.44 148 SER A C 1
ATOM 1189 O O . SER A 1 148 ? -10.423 0.688 -2.379 1.00 96.44 148 SER A O 1
ATOM 1191 N N . VAL A 1 149 ? -8.558 1.833 -2.916 1.00 94.75 149 VAL A N 1
ATOM 1192 C CA . VAL A 1 149 ? -7.931 1.738 -1.584 1.00 94.75 149 VAL A CA 1
ATOM 1193 C C . VAL A 1 149 ? -8.856 2.294 -0.488 1.00 94.75 149 VAL A C 1
ATOM 1195 O O . VAL A 1 149 ? -9.086 1.572 0.479 1.00 94.75 149 VAL A O 1
ATOM 1198 N N . PRO A 1 150 ? -9.480 3.486 -0.622 1.00 94.94 150 PRO A N 1
ATOM 1199 C CA . PRO A 1 150 ? -10.386 3.992 0.413 1.00 94.94 150 PRO A CA 1
ATOM 1200 C C . PRO A 1 150 ? -11.595 3.084 0.662 1.00 94.94 150 PRO A C 1
ATOM 1202 O O . PRO A 1 150 ? -11.960 2.833 1.806 1.00 94.94 150 PRO A O 1
ATOM 1205 N N . THR A 1 151 ? -12.201 2.540 -0.399 1.00 94.44 151 THR A N 1
ATOM 1206 C CA . THR A 1 151 ? -13.353 1.632 -0.265 1.00 94.44 151 THR A CA 1
ATOM 1207 C C . THR A 1 151 ? -12.952 0.307 0.382 1.00 94.44 151 THR A C 1
ATOM 1209 O O . THR A 1 151 ? -13.727 -0.268 1.142 1.00 94.44 151 THR A O 1
ATOM 1212 N N . TYR A 1 152 ? -11.750 -0.185 0.088 1.00 96.25 152 TYR A N 1
ATOM 1213 C CA . TYR A 1 152 ? -11.191 -1.366 0.734 1.00 96.25 152 TYR A CA 1
ATOM 1214 C C . TYR A 1 152 ? -10.960 -1.143 2.232 1.00 96.25 152 TYR A C 1
ATOM 1216 O O . TYR A 1 152 ? -11.426 -1.944 3.039 1.00 96.25 152 TYR A O 1
ATOM 1224 N N . LEU A 1 153 ? -10.330 -0.023 2.601 1.00 94.38 153 LEU A N 1
ATOM 1225 C CA . LEU A 1 153 ? -10.109 0.357 3.998 1.00 94.38 153 LEU A CA 1
ATOM 1226 C C . LEU A 1 153 ? -11.429 0.518 4.753 1.00 94.38 153 LEU A C 1
ATOM 1228 O O . LEU A 1 153 ? -11.569 -0.032 5.837 1.00 94.38 153 LEU A O 1
ATOM 1232 N N . HIS A 1 154 ? -12.425 1.181 4.159 1.00 92.56 154 HIS A N 1
ATOM 1233 C CA . HIS A 1 154 ? -13.757 1.302 4.754 1.00 92.56 154 HIS A CA 1
ATOM 1234 C C . HIS A 1 154 ? -14.366 -0.065 5.082 1.00 92.56 154 HIS A C 1
ATOM 1236 O O . HIS A 1 154 ? -14.862 -0.271 6.185 1.00 92.56 154 HIS A O 1
ATOM 1242 N N . ARG A 1 155 ? -14.273 -1.035 4.163 1.00 93.88 155 ARG A N 1
ATOM 1243 C CA . ARG A 1 155 ? -14.770 -2.396 4.414 1.00 93.88 155 ARG A CA 1
ATOM 1244 C C . ARG A 1 155 ? -14.008 -3.108 5.524 1.00 93.88 155 ARG A C 1
ATOM 1246 O O . ARG A 1 155 ? -14.633 -3.828 6.298 1.00 93.88 155 ARG A O 1
ATOM 1253 N N . LEU A 1 156 ? -12.688 -2.931 5.600 1.00 93.19 156 LEU A N 1
ATOM 1254 C CA . LEU A 1 156 ? -11.899 -3.460 6.714 1.00 93.19 156 LEU A CA 1
ATOM 1255 C C . LEU A 1 156 ? -12.362 -2.844 8.041 1.00 93.19 156 LEU A C 1
ATOM 1257 O O . LEU A 1 156 ? -12.605 -3.583 8.991 1.00 93.19 156 LEU A O 1
ATOM 1261 N N . CYS A 1 157 ? -12.582 -1.526 8.084 1.00 90.94 157 CYS A N 1
ATOM 1262 C CA . CYS A 1 157 ? -13.133 -0.840 9.254 1.00 90.94 157 CYS A CA 1
ATOM 1263 C C . CYS A 1 157 ? -14.517 -1.373 9.646 1.00 90.94 157 CYS A C 1
ATOM 1265 O O . CYS A 1 157 ? -14.753 -1.671 10.812 1.00 90.94 157 CYS A O 1
ATOM 1267 N N . GLU A 1 158 ? -15.443 -1.509 8.694 1.00 89.94 158 GLU A N 1
ATOM 1268 C CA . GLU A 1 158 ? -16.799 -2.003 8.960 1.00 89.94 158 GLU A CA 1
ATOM 1269 C C . GLU A 1 158 ? -16.779 -3.414 9.543 1.00 89.94 158 GLU A C 1
ATOM 1271 O O . GLU A 1 158 ? -17.420 -3.674 10.561 1.00 89.94 158 GLU A O 1
ATOM 1276 N N . ARG A 1 159 ? -16.007 -4.322 8.933 1.00 90.12 159 ARG A N 1
ATOM 1277 C CA . ARG A 1 159 ? -15.831 -5.679 9.466 1.00 90.12 159 ARG A CA 1
ATOM 1278 C C . ARG A 1 159 ? -15.228 -5.643 10.855 1.00 90.12 159 ARG A C 1
ATOM 1280 O O . ARG A 1 159 ? -15.690 -6.372 11.733 1.00 90.12 159 ARG A O 1
ATOM 1287 N N . TYR A 1 160 ? -14.265 -4.747 11.062 1.00 88.75 160 TYR A N 1
ATOM 1288 C CA . TYR A 1 160 ? -13.621 -4.603 12.347 1.00 88.75 160 TYR A CA 1
ATOM 1289 C C . TYR A 1 160 ? -14.604 -4.185 13.450 1.00 88.75 160 TYR A C 1
ATOM 1291 O O . TYR A 1 160 ? -14.603 -4.760 14.538 1.00 88.75 160 TYR A O 1
ATOM 1299 N N . LEU A 1 161 ? -15.484 -3.227 13.153 1.00 85.56 161 LEU A N 1
ATOM 1300 C CA . LEU A 1 161 ? -16.479 -2.707 14.093 1.00 85.56 161 LEU A CA 1
ATOM 1301 C C . LEU A 1 161 ? -17.639 -3.682 14.357 1.00 85.56 161 LEU A C 1
ATOM 1303 O O . LEU A 1 161 ? -18.194 -3.693 15.456 1.00 85.56 161 LEU A O 1
ATOM 1307 N N . VAL A 1 162 ? -18.021 -4.503 13.373 1.00 85.75 162 VAL A N 1
ATOM 1308 C CA . VAL A 1 162 ? -19.120 -5.481 13.503 1.00 85.75 162 VAL A CA 1
ATOM 1309 C C . VAL A 1 162 ? -18.687 -6.746 14.264 1.00 85.75 162 VAL A C 1
ATOM 1311 O O . VAL A 1 162 ? -19.531 -7.446 14.833 1.00 85.75 162 VAL A O 1
ATOM 1314 N N . GLY A 1 163 ? -17.383 -7.030 14.325 1.00 80.19 163 GLY A N 1
ATOM 1315 C CA . GLY A 1 163 ? -16.791 -8.181 15.008 1.00 80.19 163 GLY A CA 1
ATOM 1316 C C . GLY A 1 163 ? -17.089 -8.243 16.511 1.00 80.19 163 GLY A C 1
ATOM 1317 O O . GLY A 1 163 ? -16.332 -7.753 17.342 1.00 80.19 163 GLY A O 1
ATOM 1318 N N . ARG A 1 164 ? -18.195 -8.895 16.897 1.00 58.56 164 ARG A N 1
ATOM 1319 C CA . ARG A 1 164 ? -18.682 -8.966 18.293 1.00 58.56 164 ARG A CA 1
ATOM 1320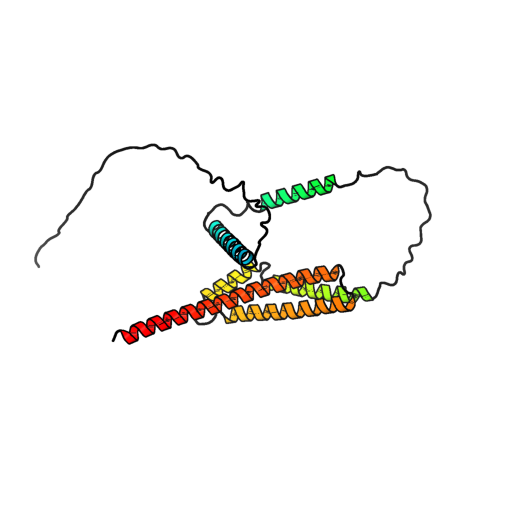 C C . ARG A 1 164 ? -17.883 -9.915 19.210 1.00 58.56 164 ARG A C 1
ATOM 1322 O O . ARG A 1 164 ? -18.148 -9.936 20.410 1.00 58.56 164 ARG A O 1
ATOM 1329 N N . GLN A 1 165 ? -16.958 -10.719 18.671 1.00 55.56 165 GLN A N 1
ATOM 1330 C CA . GLN A 1 165 ? -16.251 -11.798 19.390 1.00 55.56 165 GLN A CA 1
ATOM 1331 C C . GLN A 1 165 ? -14.789 -11.993 18.929 1.00 55.56 165 GLN A C 1
ATOM 1333 O O . GLN A 1 165 ? -14.383 -13.098 18.590 1.00 55.56 165 GLN A O 1
ATOM 1338 N N . GLY A 1 166 ? -13.983 -10.930 18.897 1.00 54.38 166 GLY A N 1
ATOM 1339 C CA . GLY A 1 166 ? -12.522 -11.054 18.734 1.00 54.38 166 GLY A CA 1
ATOM 1340 C C . GLY A 1 166 ? -12.009 -11.255 17.304 1.00 54.38 166 GLY A C 1
ATOM 1341 O O . GLY A 1 166 ? -10.814 -11.123 17.075 1.00 54.38 166 GLY A O 1
ATOM 1342 N N . GLY A 1 167 ? -12.885 -11.489 16.327 1.00 63.66 167 GLY A N 1
ATOM 1343 C CA . GLY A 1 167 ? -12.530 -11.366 14.915 1.00 63.66 167 GLY A CA 1
ATOM 1344 C C . GLY A 1 167 ? -12.631 -9.910 14.483 1.00 63.66 167 GLY A C 1
ATOM 1345 O O . GLY A 1 167 ? -13.746 -9.411 14.349 1.00 63.66 167 GLY A O 1
ATOM 1346 N N . SER A 1 168 ? -11.492 -9.238 14.303 1.00 72.69 168 SER A N 1
ATOM 1347 C CA . SER A 1 168 ? -11.437 -7.945 13.611 1.00 72.69 168 SER A CA 1
ATOM 1348 C C . SER A 1 168 ? -10.019 -7.427 13.356 1.00 72.69 168 SER A C 1
ATOM 1350 O O . SER A 1 168 ? -9.747 -6.918 12.273 1.00 72.69 168 SER A O 1
ATOM 1352 N N . ALA A 1 169 ? -9.111 -7.562 14.327 1.00 86.56 169 ALA A N 1
ATOM 1353 C CA . ALA A 1 169 ? -7.722 -7.116 14.181 1.00 86.56 169 ALA A CA 1
ATOM 1354 C C . ALA A 1 169 ? -6.913 -8.049 13.265 1.00 86.56 169 ALA A C 1
ATOM 1356 O O . ALA A 1 169 ? -6.194 -7.574 12.395 1.00 86.56 169 ALA A O 1
ATOM 1357 N N . GLU A 1 170 ? -7.130 -9.365 13.371 1.00 89.75 170 GLU A N 1
ATOM 1358 C CA . GLU A 1 170 ? -6.459 -10.365 12.528 1.00 89.75 170 GLU A CA 1
ATOM 1359 C C . GLU A 1 170 ? -6.715 -10.153 11.027 1.00 89.75 170 GLU A C 1
ATOM 1361 O O . GLU A 1 170 ? -5.811 -10.354 10.223 1.00 89.75 170 GLU A O 1
ATOM 1366 N N . GLU A 1 171 ? -7.917 -9.711 10.627 1.00 92.12 171 GLU A N 1
ATOM 1367 C CA . GLU A 1 171 ? -8.207 -9.399 9.218 1.00 92.12 171 GLU A CA 1
ATOM 1368 C C . GLU A 1 171 ? -7.412 -8.184 8.727 1.00 92.12 171 GLU A C 1
ATOM 1370 O O . GLU A 1 171 ? -6.931 -8.176 7.591 1.00 92.12 171 GLU A O 1
ATOM 1375 N N . ILE A 1 172 ? -7.263 -7.161 9.577 1.00 94.06 172 ILE A N 1
ATOM 1376 C CA . ILE A 1 172 ? -6.456 -5.981 9.257 1.00 94.06 172 ILE A CA 1
ATOM 1377 C C . ILE A 1 172 ? -4.981 -6.385 9.173 1.00 94.06 172 ILE A C 1
ATOM 1379 O O . ILE A 1 172 ? -4.315 -6.031 8.204 1.00 94.06 172 ILE A O 1
ATOM 1383 N N . ASP A 1 173 ? -4.484 -7.180 10.118 1.00 94.38 173 ASP A N 1
ATOM 1384 C CA . ASP A 1 173 ? -3.094 -7.644 10.124 1.00 94.38 173 ASP A CA 1
ATOM 1385 C C . ASP A 1 173 ? -2.793 -8.559 8.928 1.00 94.38 173 ASP A C 1
ATOM 1387 O O . ASP A 1 173 ? -1.749 -8.430 8.289 1.00 94.38 173 ASP A O 1
ATOM 1391 N N . GLN A 1 174 ? -3.734 -9.427 8.543 1.00 95.38 174 GLN A N 1
ATOM 1392 C CA . GLN A 1 174 ? -3.621 -10.233 7.328 1.00 95.38 174 GLN A CA 1
ATOM 1393 C C . GLN A 1 174 ? -3.589 -9.353 6.070 1.00 95.38 174 GLN A C 1
ATOM 1395 O O . GLN A 1 174 ? -2.814 -9.621 5.147 1.00 95.38 174 GLN A O 1
ATOM 1400 N N . ALA A 1 175 ? -4.409 -8.299 6.019 1.00 95.94 175 ALA A N 1
ATOM 1401 C CA . ALA A 1 175 ? -4.395 -7.332 4.926 1.00 95.94 175 ALA A CA 1
ATOM 1402 C C . ALA A 1 175 ? -3.064 -6.568 4.849 1.00 95.94 175 ALA A C 1
ATOM 1404 O O . ALA A 1 175 ? -2.530 -6.395 3.751 1.00 95.94 175 ALA A O 1
ATOM 1405 N N . VAL A 1 176 ? -2.519 -6.148 5.995 1.00 97.31 176 VAL A N 1
ATOM 1406 C CA . VAL A 1 176 ? -1.199 -5.511 6.098 1.00 97.31 176 VAL A CA 1
ATOM 1407 C C . VAL A 1 176 ? -0.118 -6.465 5.595 1.00 97.31 176 VAL A C 1
ATOM 1409 O O . VAL A 1 176 ? 0.608 -6.101 4.673 1.00 97.31 176 VAL A O 1
ATOM 1412 N N . GLY A 1 177 ? -0.077 -7.707 6.086 1.00 97.75 177 GLY A N 1
ATOM 1413 C CA . GLY A 1 177 ? 0.911 -8.702 5.654 1.00 97.75 177 GLY A CA 1
ATOM 1414 C C . GLY A 1 177 ? 0.854 -8.997 4.150 1.00 97.75 177 GLY A C 1
ATOM 1415 O O . GLY A 1 177 ? 1.885 -9.074 3.486 1.00 97.75 177 GLY A O 1
ATOM 1416 N N . ALA A 1 178 ? -0.347 -9.074 3.567 1.00 97.88 178 ALA A N 1
ATOM 1417 C CA . ALA A 1 178 ? -0.501 -9.249 2.122 1.00 97.88 178 ALA A CA 1
ATOM 1418 C C . ALA A 1 178 ? 0.050 -8.057 1.313 1.00 97.88 178 ALA A C 1
ATOM 1420 O O . ALA A 1 178 ? 0.626 -8.252 0.238 1.00 97.88 178 ALA A O 1
ATOM 1421 N N . LEU A 1 179 ? -0.113 -6.827 1.813 1.00 97.94 179 LEU A N 1
ATOM 1422 C CA . LEU A 1 179 ? 0.433 -5.620 1.186 1.00 97.94 179 LEU A CA 1
ATOM 1423 C C . LEU A 1 179 ? 1.953 -5.501 1.375 1.00 97.94 179 LEU A C 1
ATOM 1425 O O . LEU A 1 179 ? 2.633 -5.064 0.446 1.00 97.94 179 LEU A O 1
ATOM 1429 N N . GLU A 1 180 ? 2.496 -5.923 2.519 1.00 98.25 180 GLU A N 1
ATOM 1430 C CA . GLU A 1 180 ? 3.944 -6.000 2.769 1.00 98.25 180 GLU A CA 1
ATOM 1431 C C . GLU A 1 180 ? 4.622 -6.982 1.812 1.00 98.25 180 GLU A C 1
ATOM 1433 O O . GLU A 1 180 ? 5.603 -6.629 1.153 1.00 98.25 180 GLU A O 1
ATOM 1438 N N . ASP A 1 181 ? 4.048 -8.176 1.649 1.00 98.19 181 ASP A N 1
ATOM 1439 C CA . ASP A 1 181 ? 4.519 -9.181 0.694 1.00 98.19 181 ASP A CA 1
ATOM 1440 C C . ASP A 1 181 ? 4.514 -8.654 -0.746 1.00 98.19 181 ASP A C 1
ATOM 1442 O O . ASP A 1 181 ? 5.426 -8.932 -1.536 1.00 98.19 181 ASP A O 1
ATOM 1446 N N . LEU A 1 182 ? 3.464 -7.916 -1.114 1.00 98.06 182 LEU A N 1
ATOM 1447 C CA . LEU A 1 182 ? 3.326 -7.321 -2.438 1.00 98.06 182 LEU A CA 1
ATOM 1448 C C . LEU A 1 182 ? 4.370 -6.220 -2.658 1.00 98.06 182 LEU A C 1
ATOM 1450 O O . LEU A 1 182 ? 5.030 -6.199 -3.700 1.00 98.06 182 LEU A O 1
ATOM 1454 N N . LEU A 1 183 ? 4.552 -5.344 -1.665 1.00 98.19 183 LEU A N 1
ATOM 1455 C CA . LEU A 1 183 ? 5.542 -4.274 -1.697 1.00 98.19 183 LEU A CA 1
ATOM 1456 C C . LEU A 1 183 ? 6.961 -4.837 -1.788 1.00 98.19 183 LEU A C 1
ATOM 1458 O O . LEU A 1 183 ? 7.731 -4.373 -2.623 1.00 98.19 183 LEU A O 1
ATOM 1462 N N . GLY A 1 184 ? 7.295 -5.859 -0.996 1.00 98.00 184 GLY A N 1
ATOM 1463 C CA . GLY A 1 184 ? 8.617 -6.487 -1.012 1.00 98.00 184 GLY A CA 1
ATOM 1464 C C . GLY A 1 184 ? 8.975 -7.067 -2.382 1.00 98.00 184 GLY A C 1
ATOM 1465 O O . GLY A 1 184 ? 10.074 -6.839 -2.889 1.00 98.00 184 GLY A O 1
ATOM 1466 N N . LYS A 1 185 ? 8.026 -7.749 -3.038 1.00 98.12 185 LYS A N 1
ATOM 1467 C CA . LYS A 1 185 ? 8.209 -8.277 -4.403 1.00 98.12 185 LYS A CA 1
ATOM 1468 C C . LYS A 1 185 ? 8.374 -7.161 -5.435 1.00 98.12 185 LYS A C 1
ATOM 1470 O O . LYS A 1 185 ? 9.236 -7.265 -6.307 1.00 98.12 185 LYS A O 1
ATOM 1475 N N . ALA A 1 186 ? 7.557 -6.111 -5.349 1.00 98.00 186 ALA A N 1
ATOM 1476 C CA . ALA A 1 186 ? 7.595 -4.995 -6.287 1.00 98.00 186 ALA A CA 1
ATOM 1477 C C . ALA A 1 186 ? 8.874 -4.156 -6.139 1.00 98.00 186 ALA A C 1
ATOM 1479 O O . ALA A 1 186 ? 9.501 -3.827 -7.142 1.00 98.00 186 ALA A O 1
ATOM 1480 N N . GLN A 1 187 ? 9.291 -3.877 -4.901 1.00 98.38 187 GLN A N 1
ATOM 1481 C CA . GLN A 1 187 ? 10.529 -3.164 -4.591 1.00 98.38 187 GLN A CA 1
ATOM 1482 C C . GLN A 1 187 ? 11.752 -3.963 -5.053 1.00 98.38 187 GLN A C 1
ATOM 1484 O O . GLN A 1 187 ? 12.602 -3.408 -5.735 1.00 98.38 187 GLN A O 1
ATOM 1489 N N . SER A 1 188 ? 11.798 -5.276 -4.795 1.00 98.06 188 SER A N 1
ATOM 1490 C CA . SER A 1 188 ? 12.898 -6.126 -5.269 1.00 98.06 188 SER A CA 1
ATOM 1491 C C . SER A 1 188 ? 13.034 -6.125 -6.797 1.00 98.06 188 SER A C 1
ATOM 1493 O O . SER A 1 188 ? 14.156 -6.105 -7.304 1.00 98.06 188 SER A O 1
ATOM 1495 N N . ASP A 1 189 ? 11.919 -6.138 -7.537 1.00 98.00 189 ASP A N 1
ATOM 1496 C CA . ASP A 1 189 ? 11.951 -6.044 -9.001 1.00 98.00 189 ASP A CA 1
ATOM 1497 C C . ASP A 1 189 ? 12.366 -4.631 -9.473 1.00 98.00 189 ASP A C 1
ATOM 1499 O O . ASP A 1 189 ? 13.062 -4.523 -10.482 1.00 98.00 189 ASP A O 1
ATOM 1503 N N . LEU A 1 190 ? 11.991 -3.565 -8.751 1.00 97.38 190 LEU A N 1
ATOM 1504 C CA . LEU A 1 190 ? 12.392 -2.181 -9.049 1.00 97.38 190 LEU A CA 1
ATOM 1505 C C . LEU A 1 190 ? 13.893 -1.951 -8.812 1.00 97.38 190 LEU A C 1
ATOM 1507 O O . LEU A 1 190 ? 14.570 -1.383 -9.667 1.00 97.38 190 LEU A O 1
ATOM 1511 N N . ASP A 1 191 ? 14.425 -2.440 -7.692 1.00 97.25 191 ASP A N 1
ATOM 1512 C CA . ASP A 1 191 ? 15.850 -2.354 -7.364 1.00 97.25 191 ASP A CA 1
ATOM 1513 C C . ASP A 1 191 ? 16.681 -3.104 -8.418 1.00 97.25 191 ASP A C 1
ATOM 1515 O O . ASP A 1 191 ? 17.695 -2.609 -8.905 1.00 97.25 191 ASP A O 1
ATOM 1519 N N . ALA A 1 192 ? 16.203 -4.269 -8.868 1.00 95.94 192 ALA A N 1
ATOM 1520 C CA . ALA A 1 192 ? 16.860 -5.022 -9.930 1.00 95.94 192 ALA A CA 1
ATOM 1521 C C . ALA A 1 192 ? 16.832 -4.301 -11.295 1.00 95.94 192 ALA A C 1
ATOM 1523 O O . ALA A 1 192 ? 17.764 -4.463 -12.084 1.00 95.94 192 ALA A O 1
ATOM 1524 N N . MET A 1 193 ? 15.805 -3.486 -11.580 1.00 95.31 193 MET A N 1
ATOM 1525 C CA . MET A 1 193 ? 15.794 -2.615 -12.765 1.00 95.31 193 MET A CA 1
ATOM 1526 C C . MET A 1 193 ? 16.859 -1.525 -12.667 1.00 95.31 193 MET A C 1
ATOM 1528 O O . MET A 1 193 ? 17.556 -1.266 -13.651 1.00 95.31 193 MET A O 1
ATOM 1532 N N . TYR A 1 194 ? 16.992 -0.915 -11.486 1.00 95.56 194 TYR A N 1
ATOM 1533 C CA . TYR A 1 194 ? 18.001 0.106 -11.229 1.00 95.56 194 TYR A CA 1
ATOM 1534 C C . TYR A 1 194 ? 19.422 -0.441 -11.427 1.00 95.56 194 TYR A C 1
ATOM 1536 O O . TYR A 1 194 ? 20.229 0.192 -12.104 1.00 95.56 194 TYR A O 1
ATOM 1544 N N . GLU A 1 195 ? 19.713 -1.643 -10.927 1.00 95.12 195 GLU A N 1
ATOM 1545 C CA . GLU A 1 195 ? 21.030 -2.277 -11.089 1.00 95.12 195 GLU A CA 1
ATOM 1546 C C . GLU A 1 195 ? 21.337 -2.704 -12.541 1.00 95.12 195 GLU A C 1
ATOM 1548 O O . GLU A 1 195 ? 22.488 -2.656 -12.975 1.00 95.12 195 GLU A O 1
ATOM 1553 N N . ASP A 1 196 ? 20.329 -3.111 -13.325 1.00 92.50 196 ASP A N 1
ATOM 1554 C CA . ASP A 1 196 ? 20.522 -3.555 -14.718 1.00 92.50 196 ASP A CA 1
ATOM 1555 C C . ASP A 1 196 ? 20.766 -2.393 -15.698 1.00 92.50 196 ASP A C 1
ATOM 1557 O O . ASP A 1 196 ? 21.592 -2.498 -16.614 1.00 92.50 196 ASP A O 1
ATOM 1561 N N . GLY A 1 197 ? 20.037 -1.285 -15.530 1.00 89.00 197 GLY A N 1
ATOM 1562 C CA . GLY A 1 197 ? 19.978 -0.211 -16.528 1.00 89.00 197 GLY A CA 1
ATOM 1563 C C . GLY A 1 197 ? 20.021 1.214 -15.981 1.00 89.00 197 GLY A C 1
ATOM 1564 O O . GLY A 1 197 ? 20.083 2.152 -16.778 1.00 89.00 197 GLY A O 1
ATOM 1565 N N . GLY A 1 198 ? 20.021 1.394 -14.660 1.00 92.44 198 GLY A N 1
ATOM 1566 C CA . GLY A 1 198 ? 19.884 2.697 -14.018 1.00 92.44 198 GLY A CA 1
ATOM 1567 C C . GLY A 1 198 ? 18.475 3.281 -14.154 1.00 92.44 198 GLY A C 1
ATOM 1568 O O . GLY A 1 198 ? 17.482 2.565 -14.272 1.00 92.44 198 GLY A O 1
ATOM 1569 N N . ILE A 1 199 ? 18.395 4.612 -14.123 1.00 94.38 199 ILE A N 1
ATOM 1570 C CA . ILE A 1 199 ? 17.133 5.358 -14.187 1.00 94.38 199 ILE A CA 1
ATOM 1571 C C . ILE A 1 199 ? 16.749 5.594 -15.651 1.00 94.38 199 ILE A C 1
ATOM 1573 O O . ILE A 1 199 ? 17.372 6.400 -16.347 1.00 94.38 199 ILE A O 1
ATOM 1577 N N . ASP A 1 200 ? 15.686 4.935 -16.104 1.00 92.38 200 ASP A N 1
ATOM 1578 C CA . ASP A 1 200 ? 15.068 5.147 -17.412 1.00 92.38 200 ASP A CA 1
ATOM 1579 C C . ASP A 1 200 ? 13.547 5.383 -17.297 1.00 92.38 200 ASP A C 1
ATOM 1581 O O . ASP A 1 200 ? 12.985 5.488 -16.207 1.00 92.38 200 ASP A O 1
ATOM 1585 N N . ALA A 1 201 ? 12.851 5.509 -18.430 1.00 93.00 201 ALA A N 1
ATOM 1586 C CA . ALA A 1 201 ? 11.401 5.720 -18.428 1.00 93.00 201 ALA A CA 1
ATOM 1587 C C . ALA A 1 201 ? 10.618 4.533 -17.833 1.00 93.00 201 ALA A C 1
ATOM 1589 O O . ALA A 1 201 ? 9.558 4.735 -17.244 1.00 93.00 201 ALA A O 1
ATOM 1590 N N . ALA A 1 202 ? 11.127 3.305 -17.983 1.00 93.81 202 ALA A N 1
ATOM 1591 C CA . ALA A 1 202 ? 10.500 2.117 -17.418 1.00 93.81 202 ALA A CA 1
ATOM 1592 C C . ALA A 1 202 ? 10.659 2.085 -15.892 1.00 93.81 202 ALA A C 1
ATOM 1594 O O . ALA A 1 202 ? 9.728 1.682 -15.198 1.00 93.81 202 ALA A O 1
ATOM 1595 N N . PHE A 1 203 ? 11.805 2.535 -15.378 1.00 95.50 203 PHE A N 1
ATOM 1596 C C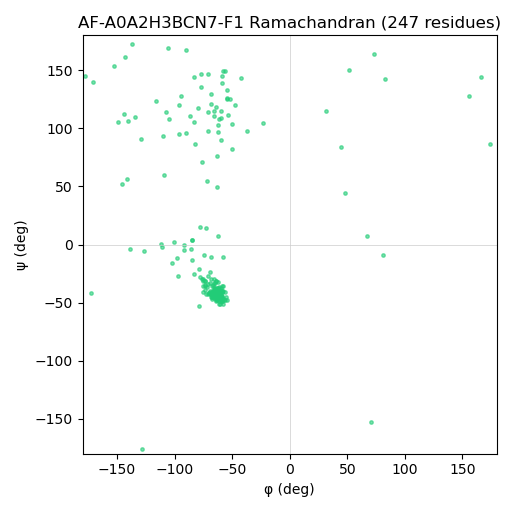A . PHE A 1 203 ? 12.066 2.671 -13.950 1.00 95.50 203 PHE A CA 1
ATOM 1597 C C . PHE A 1 203 ? 11.049 3.598 -13.280 1.00 95.50 203 PHE A C 1
ATOM 1599 O O . PHE A 1 203 ? 10.401 3.171 -12.331 1.00 95.50 203 PHE A O 1
ATOM 1606 N N . TRP A 1 204 ? 10.834 4.809 -13.806 1.00 96.69 204 TRP A N 1
ATOM 1607 C CA . TRP A 1 204 ? 9.852 5.747 -13.240 1.00 96.69 204 TRP A CA 1
ATOM 1608 C C . TRP A 1 204 ? 8.428 5.181 -13.242 1.00 96.69 204 TRP A C 1
ATOM 1610 O O . TRP A 1 204 ? 7.704 5.307 -12.260 1.00 96.69 204 TRP A O 1
ATOM 1620 N N . GLU A 1 205 ? 8.033 4.489 -14.315 1.00 96.56 205 GLU A N 1
ATOM 1621 C CA . GLU A 1 205 ? 6.725 3.829 -14.358 1.00 96.56 205 GLU A CA 1
ATOM 1622 C C . GLU A 1 205 ? 6.611 2.705 -13.310 1.00 96.56 205 GLU A C 1
ATOM 1624 O O . GLU A 1 205 ? 5.557 2.520 -12.695 1.00 96.56 205 GLU A O 1
ATOM 1629 N N . GLY A 1 206 ? 7.693 1.953 -13.092 1.00 97.25 206 GLY A N 1
ATOM 1630 C CA . GLY A 1 206 ? 7.775 0.958 -12.026 1.00 97.25 206 GLY A CA 1
ATOM 1631 C C . GLY A 1 206 ? 7.688 1.592 -10.637 1.00 97.25 206 GLY A C 1
ATOM 1632 O O . GLY A 1 206 ? 6.928 1.117 -9.794 1.00 97.25 206 GLY A O 1
ATOM 1633 N N . GLU A 1 207 ? 8.408 2.691 -10.416 1.00 98.00 207 GLU A N 1
ATOM 1634 C CA . GLU A 1 207 ? 8.414 3.435 -9.157 1.00 98.00 207 GLU A CA 1
ATOM 1635 C C . GLU A 1 207 ? 7.020 3.971 -8.814 1.00 98.00 207 GLU A C 1
ATOM 1637 O O . GLU A 1 207 ? 6.559 3.797 -7.687 1.00 98.00 207 GLU A O 1
ATOM 1642 N N . ASP A 1 208 ? 6.291 4.516 -9.790 1.00 97.81 208 ASP A N 1
ATOM 1643 C CA . ASP A 1 208 ? 4.906 4.957 -9.606 1.00 97.81 208 ASP A CA 1
ATOM 1644 C C . ASP A 1 208 ? 3.988 3.821 -9.124 1.00 97.81 208 ASP A C 1
ATOM 1646 O O . ASP A 1 208 ? 3.120 4.035 -8.272 1.00 97.81 208 ASP A O 1
ATOM 1650 N N . CYS A 1 209 ? 4.166 2.604 -9.648 1.00 97.75 209 CYS A N 1
ATOM 1651 C CA . CYS A 1 209 ? 3.413 1.426 -9.205 1.00 97.75 209 CYS A CA 1
ATOM 1652 C C . CYS A 1 209 ? 3.778 1.036 -7.765 1.00 97.75 209 CYS A C 1
ATOM 1654 O O . CYS A 1 209 ? 2.897 0.815 -6.932 1.00 97.75 209 CYS A O 1
ATOM 1656 N N . VAL A 1 210 ? 5.075 0.993 -7.450 1.00 98.25 210 VAL A N 1
ATOM 1657 C CA . VAL A 1 210 ? 5.573 0.688 -6.100 1.00 98.25 210 VAL A CA 1
ATOM 1658 C C . VAL A 1 210 ? 5.073 1.723 -5.086 1.00 98.25 210 VAL A C 1
ATOM 1660 O O . VAL A 1 210 ? 4.623 1.356 -4.000 1.00 98.25 210 VAL A O 1
ATOM 1663 N N . ASN A 1 211 ? 5.068 3.007 -5.452 1.00 97.88 211 ASN A N 1
ATOM 1664 C CA . ASN A 1 211 ? 4.560 4.096 -4.620 1.00 97.88 211 ASN A CA 1
ATOM 1665 C C . ASN A 1 211 ? 3.071 3.921 -4.288 1.00 97.88 211 ASN A C 1
ATOM 1667 O O . ASN A 1 211 ? 2.680 4.132 -3.141 1.00 97.88 211 ASN A O 1
ATOM 1671 N N . ARG A 1 212 ? 2.239 3.481 -5.243 1.00 97.56 212 ARG A N 1
ATOM 1672 C CA . ARG A 1 212 ? 0.819 3.183 -4.976 1.00 97.56 212 ARG A CA 1
ATOM 1673 C C . ARG A 1 212 ? 0.638 2.050 -3.969 1.00 97.56 212 ARG A C 1
ATOM 1675 O O . ARG A 1 212 ? -0.168 2.192 -3.049 1.00 97.56 212 ARG A O 1
ATOM 1682 N N . ILE A 1 213 ? 1.399 0.961 -4.108 1.00 98.19 213 ILE A N 1
ATOM 1683 C CA . ILE A 1 213 ? 1.376 -0.155 -3.147 1.00 98.19 213 ILE A CA 1
ATOM 1684 C C . ILE A 1 213 ? 1.806 0.339 -1.760 1.00 98.19 213 ILE A C 1
ATOM 1686 O O . ILE A 1 213 ? 1.136 0.046 -0.772 1.00 98.19 213 ILE A O 1
ATOM 1690 N N . ARG A 1 214 ? 2.871 1.149 -1.685 1.00 98.38 214 ARG A N 1
ATOM 1691 C CA . ARG A 1 214 ? 3.373 1.718 -0.427 1.00 98.38 214 ARG A CA 1
ATOM 1692 C C . ARG A 1 214 ? 2.334 2.596 0.273 1.00 98.38 214 ARG A C 1
ATOM 1694 O O . ARG A 1 214 ? 2.148 2.457 1.476 1.00 98.38 214 ARG A O 1
ATOM 1701 N N . LEU A 1 215 ? 1.628 3.452 -0.468 1.00 96.94 215 LEU A N 1
ATOM 1702 C CA . LEU A 1 215 ? 0.554 4.287 0.084 1.00 96.94 215 LEU A CA 1
ATOM 1703 C C . LEU A 1 215 ? -0.612 3.444 0.624 1.00 96.94 215 LEU A C 1
ATOM 1705 O O . LEU A 1 215 ? -1.148 3.749 1.687 1.00 96.94 215 LEU A O 1
ATOM 1709 N N . ALA A 1 216 ? -0.993 2.374 -0.080 1.00 97.12 216 ALA A N 1
ATOM 1710 C CA . ALA A 1 216 ? -2.037 1.462 0.384 1.00 97.12 216 ALA A CA 1
ATOM 1711 C C . ALA A 1 216 ? -1.624 0.696 1.652 1.00 97.12 216 ALA A C 1
ATOM 1713 O O . ALA A 1 216 ? -2.439 0.531 2.564 1.00 97.12 216 ALA A O 1
ATOM 1714 N N . LEU A 1 217 ? -0.361 0.260 1.719 1.00 97.81 217 LEU A N 1
ATOM 1715 C CA . LEU A 1 217 ? 0.213 -0.366 2.908 1.00 97.81 217 LEU A CA 1
ATOM 1716 C C . LEU A 1 217 ? 0.190 0.595 4.096 1.00 97.81 217 LEU A C 1
ATOM 1718 O O . LEU A 1 217 ? -0.349 0.240 5.139 1.00 97.81 217 LEU A O 1
ATOM 1722 N N . GLN A 1 218 ? 0.704 1.814 3.920 1.00 97.31 218 GLN A N 1
ATOM 1723 C CA . GLN A 1 218 ? 0.745 2.823 4.977 1.00 97.31 218 GLN A CA 1
ATOM 1724 C C . GLN A 1 218 ? -0.654 3.091 5.544 1.00 97.31 218 GLN A C 1
ATOM 1726 O O . GLN A 1 218 ? -0.853 3.015 6.751 1.00 97.31 218 GLN A O 1
ATOM 1731 N N . ALA A 1 219 ? -1.650 3.299 4.680 1.00 95.25 219 ALA A N 1
ATOM 1732 C CA . ALA A 1 219 ? -3.020 3.530 5.129 1.00 95.25 219 ALA A CA 1
ATOM 1733 C C . ALA A 1 219 ? -3.632 2.318 5.869 1.00 95.25 219 ALA A C 1
ATOM 1735 O O . ALA A 1 219 ? -4.445 2.489 6.776 1.00 95.25 219 ALA A O 1
ATOM 1736 N N . SER A 1 220 ? -3.232 1.091 5.514 1.00 95.75 220 SER A N 1
ATOM 1737 C CA . SER A 1 220 ? -3.666 -0.129 6.214 1.00 95.75 220 SER A CA 1
ATOM 1738 C C . SER A 1 220 ? -2.963 -0.301 7.567 1.00 95.75 220 SER A C 1
ATOM 1740 O O . SER A 1 220 ? -3.587 -0.734 8.534 1.00 95.75 220 SER A O 1
ATOM 1742 N N . GLN A 1 221 ? -1.687 0.080 7.665 1.00 95.56 221 GLN A N 1
ATOM 1743 C CA . GLN A 1 221 ? -0.936 0.099 8.923 1.00 95.56 221 GLN A CA 1
ATOM 1744 C C . GLN A 1 221 ? -1.487 1.158 9.889 1.00 95.56 221 GLN A C 1
ATOM 1746 O O . GLN A 1 221 ? -1.667 0.868 11.071 1.00 95.56 221 GLN A O 1
ATOM 1751 N N . ASP A 1 222 ? -1.840 2.346 9.387 1.00 93.25 222 ASP A N 1
ATOM 1752 C CA . ASP A 1 222 ? -2.512 3.389 10.172 1.00 93.25 222 ASP A CA 1
ATOM 1753 C C . ASP A 1 222 ? -3.845 2.876 10.739 1.00 93.25 222 ASP A C 1
ATOM 1755 O O . ASP A 1 222 ? -4.169 3.106 11.907 1.00 93.25 222 ASP A O 1
ATOM 1759 N N . LEU A 1 223 ? -4.601 2.121 9.935 1.00 91.81 223 LEU A N 1
ATOM 1760 C CA . LEU A 1 223 ? -5.826 1.469 10.385 1.00 91.81 223 LEU A CA 1
ATOM 1761 C C . LEU A 1 223 ? -5.561 0.429 11.489 1.00 91.81 223 LEU A C 1
ATOM 1763 O O . LEU A 1 223 ? -6.263 0.444 12.499 1.00 91.81 223 LEU A O 1
ATOM 1767 N N . SER A 1 224 ? -4.546 -0.431 11.337 1.00 93.06 224 SER A N 1
ATOM 1768 C CA . SER A 1 224 ? -4.152 -1.404 12.376 1.00 93.06 224 SER A CA 1
ATOM 1769 C C . SER A 1 224 ? -3.766 -0.705 13.687 1.00 93.06 224 SER A C 1
ATOM 1771 O O . SER A 1 224 ? -4.252 -1.061 14.763 1.00 93.06 224 SER A O 1
ATOM 1773 N N . CYS A 1 225 ? -2.979 0.373 13.60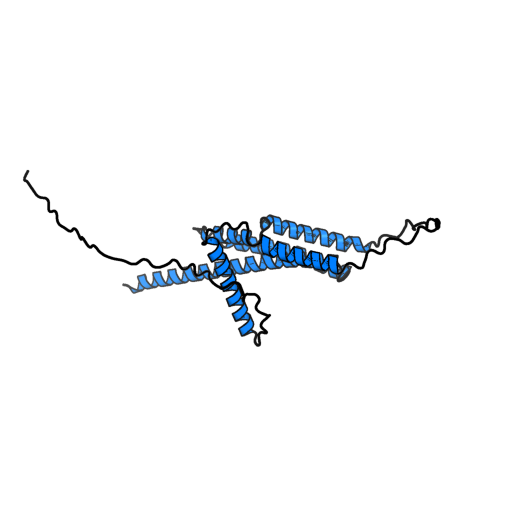7 1.00 90.62 225 CYS A N 1
ATOM 1774 C CA . CYS A 1 225 ? -2.595 1.172 14.770 1.00 90.62 225 CYS A CA 1
ATOM 1775 C C . CYS A 1 225 ? -3.818 1.749 15.503 1.00 90.62 225 CYS A C 1
ATOM 1777 O O . CYS A 1 225 ? -3.956 1.586 16.718 1.00 90.62 225 CYS A O 1
ATOM 1779 N N . ASN A 1 226 ? -4.750 2.356 14.762 1.00 87.88 226 ASN A N 1
ATOM 1780 C CA . ASN A 1 226 ? -5.979 2.914 15.328 1.00 87.88 226 ASN A CA 1
ATOM 1781 C C . ASN A 1 226 ? -6.879 1.837 15.951 1.00 87.88 226 ASN A C 1
ATOM 1783 O O . ASN A 1 226 ? -7.455 2.059 17.018 1.00 87.88 226 ASN A O 1
ATOM 1787 N N . ALA A 1 227 ? -6.969 0.661 15.325 1.00 87.31 227 ALA A N 1
ATOM 1788 C CA . ALA A 1 227 ? -7.692 -0.481 15.872 1.00 87.31 227 ALA A CA 1
ATOM 1789 C C . ALA A 1 227 ? -7.116 -0.912 17.233 1.00 87.31 227 ALA A C 1
ATOM 1791 O O . ALA A 1 227 ? -7.863 -1.019 18.209 1.00 87.31 227 ALA A O 1
ATOM 1792 N N . MET A 1 228 ? -5.791 -1.068 17.335 1.00 86.56 228 MET A N 1
ATOM 1793 C CA . MET A 1 228 ? -5.122 -1.418 18.594 1.00 86.56 228 MET A CA 1
ATOM 1794 C C . MET A 1 228 ? -5.335 -0.371 19.695 1.00 86.56 228 MET A C 1
ATOM 1796 O O . MET A 1 228 ? -5.590 -0.728 20.849 1.00 86.56 228 MET A O 1
ATOM 1800 N N . LEU A 1 229 ? -5.233 0.920 19.360 1.00 82.31 229 LEU A N 1
ATOM 1801 C CA . LEU A 1 229 ? -5.456 2.007 20.318 1.00 82.31 229 LEU A CA 1
ATOM 1802 C C . LEU A 1 229 ? -6.892 1.992 20.855 1.00 82.31 229 LEU A C 1
ATOM 1804 O O . LEU A 1 229 ? -7.087 2.039 22.071 1.00 82.31 229 LEU A O 1
ATOM 1808 N N . GLY A 1 230 ? -7.880 1.827 19.970 1.00 81.06 230 GLY A N 1
ATOM 1809 C CA . GLY A 1 230 ? -9.285 1.727 20.360 1.00 81.06 230 GLY A CA 1
ATOM 1810 C C . GLY A 1 230 ? -9.573 0.532 21.277 1.00 81.06 230 GLY A C 1
ATOM 1811 O O . GLY A 1 230 ? -10.325 0.666 22.242 1.00 81.06 230 GLY A O 1
ATOM 1812 N N . GLN A 1 231 ? -8.950 -0.630 21.039 1.00 78.31 231 GLN A N 1
ATOM 1813 C CA . GLN A 1 231 ? -9.109 -1.797 21.921 1.00 78.31 231 GLN A CA 1
ATOM 1814 C C . GLN A 1 231 ? -8.576 -1.532 23.329 1.00 78.31 231 GLN A C 1
ATOM 1816 O O . GLN A 1 231 ? -9.278 -1.793 24.309 1.00 78.31 231 GLN A O 1
ATOM 1821 N N . ARG A 1 232 ? -7.369 -0.963 23.437 1.00 73.94 232 ARG A N 1
ATOM 1822 C CA . ARG A 1 232 ? -6.760 -0.637 24.735 1.00 73.94 232 ARG A CA 1
ATOM 1823 C C . ARG A 1 232 ? -7.597 0.354 25.535 1.00 73.94 232 ARG A C 1
ATOM 1825 O O . ARG A 1 232 ? -7.732 0.196 26.747 1.00 73.94 232 ARG A O 1
ATOM 1832 N N . GLU A 1 233 ? -8.171 1.356 24.875 1.00 76.44 233 GLU A N 1
ATOM 1833 C CA . GLU A 1 233 ? -9.032 2.339 25.534 1.00 76.44 233 GLU A CA 1
ATOM 1834 C C . GLU A 1 233 ? -10.311 1.690 26.090 1.00 76.44 233 GLU A C 1
ATOM 1836 O O . GLU A 1 233 ? -10.673 1.904 27.250 1.00 76.44 233 GLU A O 1
ATOM 1841 N N . VAL A 1 234 ? -10.951 0.808 25.313 1.00 74.56 234 VAL A N 1
ATOM 1842 C CA . VAL A 1 234 ? -12.132 0.053 25.764 1.00 74.56 234 VAL A CA 1
ATOM 1843 C C . VAL A 1 234 ? -11.800 -0.871 26.940 1.00 74.56 234 VAL A C 1
ATOM 1845 O O . VAL A 1 234 ? -12.581 -0.959 27.892 1.00 74.56 234 VAL A O 1
ATOM 1848 N N . GLU A 1 235 ? -10.660 -1.561 26.906 1.00 77.94 235 GLU A N 1
ATOM 1849 C CA . GLU A 1 235 ? -10.198 -2.407 28.012 1.00 77.94 235 GLU A CA 1
ATOM 1850 C C . GLU A 1 235 ? -9.930 -1.601 29.284 1.00 77.94 235 GLU A C 1
ATOM 1852 O O . GLU A 1 235 ? -10.370 -1.990 30.369 1.00 77.94 235 GLU A O 1
ATOM 1857 N N . TRP A 1 236 ? -9.267 -0.451 29.157 1.00 84.44 236 TRP A N 1
ATOM 1858 C CA . TRP A 1 236 ? -9.004 0.443 30.279 1.00 84.44 236 TRP A CA 1
ATOM 1859 C C . TRP A 1 236 ? -10.302 0.922 30.943 1.00 84.44 236 TRP A C 1
ATOM 1861 O O . TRP A 1 236 ? -10.444 0.808 32.164 1.00 84.44 236 TRP A O 1
ATOM 1871 N N . LEU A 1 237 ? -11.294 1.350 30.152 1.00 77.62 237 LEU A N 1
ATOM 1872 C CA . LEU A 1 237 ? -12.614 1.752 30.657 1.00 77.62 237 LEU A CA 1
ATOM 1873 C C . LEU A 1 237 ? -13.355 0.599 31.351 1.00 77.62 237 LEU A C 1
ATOM 1875 O O . LEU A 1 237 ? -13.985 0.796 32.395 1.00 77.62 237 LEU A O 1
ATOM 1879 N N . ARG A 1 238 ? -13.274 -0.625 30.808 1.00 79.81 238 ARG A N 1
ATOM 1880 C CA . ARG A 1 238 ? -13.848 -1.822 31.451 1.00 79.81 238 ARG A CA 1
ATOM 1881 C C . ARG A 1 238 ? -13.197 -2.096 32.805 1.00 79.81 238 ARG A C 1
ATOM 1883 O O . ARG A 1 238 ? -13.915 -2.340 33.775 1.00 79.81 238 ARG A O 1
ATOM 1890 N N . ASN A 1 239 ? -11.871 -2.009 32.885 1.00 85.94 239 ASN A N 1
ATOM 1891 C CA . ASN A 1 239 ? -11.124 -2.223 34.123 1.00 85.94 239 ASN A CA 1
ATOM 1892 C C . ASN A 1 239 ? -11.448 -1.159 35.179 1.00 85.94 239 ASN A C 1
ATOM 1894 O O . ASN A 1 239 ? -11.687 -1.508 36.334 1.00 85.94 239 ASN A O 1
ATOM 1898 N N . GLN A 1 240 ? -11.549 0.118 34.794 1.00 83.56 240 GLN A N 1
ATOM 1899 C CA . GLN A 1 240 ? -11.996 1.176 35.707 1.00 83.56 240 GLN A CA 1
ATOM 1900 C C . GLN A 1 240 ? -13.401 0.916 36.249 1.00 83.56 240 GLN A C 1
ATOM 1902 O O . GLN A 1 240 ? -13.641 1.051 37.448 1.00 83.56 240 GLN A O 1
ATOM 1907 N N . ARG A 1 241 ? -14.331 0.502 35.384 1.00 84.12 241 ARG A N 1
ATOM 1908 C CA . ARG A 1 241 ? -15.698 0.186 35.802 1.00 84.12 241 ARG A CA 1
ATOM 1909 C C . ARG A 1 241 ? -15.740 -0.992 36.782 1.00 84.12 241 ARG A C 1
ATOM 1911 O O . ARG A 1 241 ? -16.499 -0.940 37.743 1.00 84.12 241 ARG A O 1
ATOM 1918 N N . LEU A 1 242 ? -14.926 -2.028 36.569 1.00 87.19 242 LEU A N 1
ATOM 1919 C CA . LEU A 1 242 ? -14.805 -3.159 37.496 1.00 87.19 242 LEU A CA 1
ATOM 1920 C C . LEU A 1 242 ? -14.225 -2.738 38.852 1.00 87.19 242 LEU A C 1
ATOM 1922 O O . LEU A 1 242 ? -14.763 -3.140 39.882 1.00 87.19 242 LEU A O 1
ATOM 1926 N N . LEU A 1 243 ? -13.191 -1.891 38.859 1.00 88.19 243 LEU A N 1
ATOM 1927 C CA . LEU A 1 243 ? -12.612 -1.341 40.090 1.00 88.19 243 LEU A CA 1
ATOM 1928 C C . LEU A 1 243 ? -13.645 -0.540 40.890 1.00 88.19 243 LEU A C 1
ATOM 1930 O O . LEU A 1 243 ? -13.784 -0.765 42.089 1.00 88.19 243 LEU A O 1
ATOM 1934 N N . MET A 1 244 ? -14.431 0.312 40.224 1.00 85.56 244 MET A N 1
ATOM 1935 C CA . MET A 1 244 ? -15.503 1.084 40.867 1.00 85.56 244 MET A CA 1
ATOM 1936 C C . MET A 1 244 ? -16.544 0.191 41.558 1.00 85.56 244 MET A C 1
ATOM 1938 O O . MET A 1 244 ? -17.051 0.557 42.615 1.00 85.56 244 MET A O 1
ATOM 1942 N N . TYR A 1 245 ? -16.857 -0.983 40.997 1.00 87.75 245 TYR A N 1
ATOM 1943 C CA . TYR A 1 245 ? -17.766 -1.940 41.637 1.00 87.75 245 TYR A CA 1
ATOM 1944 C C . TYR A 1 245 ? -17.134 -2.670 42.828 1.00 87.75 245 TYR A C 1
ATOM 1946 O O . TYR A 1 245 ? -17.846 -3.006 43.769 1.00 87.75 245 TYR A O 1
ATOM 1954 N N . GLN A 1 246 ? -15.820 -2.912 42.810 1.00 86.56 246 GLN A N 1
ATOM 1955 C CA . GLN A 1 246 ? -15.115 -3.565 43.918 1.00 86.56 246 GLN A CA 1
ATOM 1956 C C . GLN A 1 246 ? -14.941 -2.643 45.126 1.00 86.56 246 GLN A C 1
ATOM 1958 O O . GLN A 1 246 ? -15.009 -3.111 46.255 1.00 86.56 246 GLN A O 1
ATOM 1963 N N . THR A 1 247 ? -14.740 -1.344 44.899 1.00 85.94 247 THR A N 1
ATOM 1964 C CA . THR A 1 247 ? -14.536 -0.356 45.972 1.00 85.94 247 THR A CA 1
ATOM 1965 C C . THR A 1 247 ? -15.833 0.211 46.551 1.00 85.94 247 THR A C 1
ATOM 1967 O O . THR A 1 247 ? -15.781 1.031 47.461 1.00 85.94 247 THR A O 1
ATOM 1970 N N . ALA A 1 248 ? -16.991 -0.157 45.999 1.00 74.75 248 ALA A N 1
ATOM 1971 C CA . ALA A 1 248 ? -18.301 0.310 46.460 1.00 74.75 248 ALA A CA 1
ATOM 1972 C C . ALA A 1 248 ? -18.888 -0.518 47.627 1.00 74.75 248 ALA A C 1
ATOM 1974 O O . ALA A 1 248 ? -20.016 -0.249 48.041 1.00 74.75 248 ALA A O 1
ATOM 1975 N N . TYR A 1 249 ? -18.140 -1.499 48.142 1.00 61.72 249 TYR A N 1
ATOM 1976 C CA . TYR A 1 249 ? -18.463 -2.328 49.310 1.00 61.72 249 TYR A CA 1
ATOM 1977 C C . TYR A 1 249 ? -17.432 -2.114 50.418 1.00 61.72 249 TYR A C 1
ATOM 1979 O O . TYR A 1 249 ? -17.838 -2.199 51.598 1.00 61.72 249 TYR A O 1
#

pLDDT: mean 73.39, std 20.89, range [36.38, 98.38]

Organism: NCBI:txid1076256

Foldseek 3Di:
DDDDDDDDDDDDDDDDDDDDDDDPPPPDPPPPDCPPDDDDDDPDPVSVVVVVVVVVVVVVVVVVVVVPPPDDPPPPVVVVVVVVVVVVVVVVVVPDDPPPPDDDDDDDDDPDPDPPDPPDPPLVVLLVVLLVVLVVLLVVVCVCCVNHLVNNLVVLVVQLVVPPDPPRLVVLVVVLVVLVVSLVSLVVSLVVSCVSPNDDPSSVSSVVSSVVSVVSNVSSVVSSVVSVVVVVVVVVVVVVVVVVVVVVD

Sequence (249 aa):
MAIMPDTLLSGRITGNAVTDNDNDNNVHPQWQSEMLGRPCKYHSEDEKKEAHADNQARYYHWCIAAEHGGSSLSNLPSRHKERLNEEMRTRYHASKPPDVRTRRCGPREKMVVIPTKMPLPKKTTLSTRMLRRIKLYDGQLHAMTTNSVPTYLHRLCERYLVGRQGGSAEEIDQAVGALEDLLGKAQSDLDAMYEDGGIDAAFWEGEDCVNRIRLALQASQDLSCNAMLGQREVEWLRNQRLLMYQTAY

Solvent-accessible surface area (backbone atoms only — not comparable to full-atom values): 15427 Å² total; per-residue (Å²): 142,82,86,88,84,91,81,90,86,84,87,87,86,87,83,80,88,78,89,82,91,76,80,88,74,82,76,72,81,87,70,81,85,67,82,79,68,71,87,78,81,68,92,45,72,65,57,46,51,51,51,48,51,51,52,51,52,51,48,52,51,49,54,54,50,62,74,72,48,94,64,80,85,84,61,70,70,56,58,57,56,49,52,54,51,50,52,51,49,51,54,55,62,70,67,51,74,79,82,87,80,84,80,79,90,74,80,92,72,76,86,76,81,72,76,92,73,72,78,75,67,78,67,62,58,56,50,55,51,36,39,54,49,33,53,49,50,45,51,48,50,33,61,74,23,71,73,31,61,70,62,37,51,50,52,52,50,52,50,33,73,66,36,88,76,82,55,30,62,65,62,42,51,51,54,34,51,55,36,51,56,48,39,54,55,31,48,55,40,47,53,51,32,38,74,74,70,42,89,48,76,63,47,55,57,34,47,56,41,44,51,52,46,48,55,50,32,50,58,40,47,53,48,46,52,52,52,55,53,53,51,53,52,53,50,51,53,52,50,52,53,51,50,56,61,65,74,73,114

Nearest PDB structures (foldseek):
  6q58-assembly1_A  TM=3.436E-01  e=7.583E-01  Streptomyces lividans 1326

Mean predicted aligned error: 18.86 Å

Secondary structure (DSSP, 8-state):
-------------------------------SSS-----PPPSSHHHHHHHHHHHHHHHHHHHHHHHHS-S-TTSHHHHHHHHHHHHHHHHHHHTSPP-----------------S-----TTHHHHHHHHHHHHHHHHHHHHHTTT-HHHHHHHHHHHHHH-TTS-SHHHHHHHHHHHHHHHHHHHHHHHHHHHHH-S-HHHHHHHHHHHHHHHHHHHHHHHHHHHHHHHHHHHHHHHHHHHHHHTT-